Protein AF-0000000068220263 (afdb_homodimer)

Radius of gyration: 22.44 Å; Cα contacts (8 Å, |Δi|>4): 272; chains: 2; bounding box: 108×55×48 Å

Organism: Rhynchophorus ferrugineus (NCBI:txid354439)

Structure (mmCIF, N/CA/C/O backbone):
data_AF-0000000068220263-model_v1
#
loop_
_entity.id
_entity.type
_entity.pdbx_description
1 polymer 'Odorant binding protein OBP1768'
#
loop_
_atom_site.group_PDB
_atom_site.id
_atom_site.type_symbol
_atom_site.label_atom_id
_atom_site.label_alt_id
_atom_site.label_comp_id
_atom_site.label_asym_id
_atom_site.label_entity_id
_atom_site.label_seq_id
_atom_site.pdbx_PDB_ins_code
_atom_site.Cartn_x
_atom_site.Cartn_y
_atom_site.Cartn_z
_atom_site.occupancy
_atom_site.B_iso_or_equiv
_atom_site.auth_seq_id
_atom_site.auth_comp_id
_atom_site.auth_asym_id
_atom_site.auth_atom_id
_atom_site.pdbx_PDB_model_num
ATOM 1 N N . MET A 1 1 ? -57.688 9.211 -14.656 1 27.12 1 MET A N 1
ATOM 2 C CA . MET A 1 1 ? -57.062 9.414 -13.359 1 27.12 1 MET A CA 1
ATOM 3 C C . MET A 1 1 ? -56.188 8.227 -12.984 1 27.12 1 MET A C 1
ATOM 5 O O . MET A 1 1 ? -55.688 8.148 -11.859 1 27.12 1 MET A O 1
ATOM 9 N N . CYS A 1 2 ? -56.375 7.109 -13.508 1 30.88 2 CYS A N 1
ATOM 10 C CA . CYS A 1 2 ? -55.688 5.84 -13.352 1 30.88 2 CYS A CA 1
ATOM 11 C C . CYS A 1 2 ? -54.219 5.957 -13.812 1 30.88 2 CYS A C 1
ATOM 13 O O . CYS A 1 2 ? -53.531 4.949 -13.977 1 30.88 2 CYS A O 1
ATOM 15 N N . ARG A 1 3 ? -53.844 7.059 -14.508 1 28.36 3 ARG A N 1
ATOM 16 C CA . ARG A 1 3 ? -52.562 7.293 -15.172 1 28.36 3 ARG A CA 1
ATOM 17 C C . ARG A 1 3 ? -51.406 6.961 -14.242 1 28.36 3 ARG A C 1
ATOM 19 O O . ARG A 1 3 ? -50.438 6.301 -14.656 1 28.36 3 ARG A O 1
ATOM 26 N N . PHE A 1 4 ? -51 7.883 -13.336 1 32.09 4 PHE A N 1
ATOM 27 C CA . PHE A 1 4 ? -49.75 8.453 -12.891 1 32.09 4 PHE A CA 1
ATOM 28 C C . PHE A 1 4 ? -49.094 7.551 -11.852 1 32.09 4 PHE A C 1
ATOM 30 O O . PHE A 1 4 ? -48.031 7.891 -11.305 1 32.09 4 PHE A O 1
ATOM 37 N N . THR A 1 5 ? -49.844 6.688 -11.234 1 34.03 5 THR A N 1
ATOM 38 C CA . THR A 1 5 ? -49.188 6.105 -10.07 1 34.03 5 THR A CA 1
ATOM 39 C C . THR A 1 5 ? -48.062 5.168 -10.5 1 34.03 5 THR A C 1
ATOM 41 O O . THR A 1 5 ? -47.812 4.145 -9.859 1 34.03 5 THR A O 1
ATOM 44 N N . ALA A 1 6 ? -47.812 5.051 -11.766 1 33.34 6 ALA A N 1
ATOM 45 C CA . ALA A 1 6 ? -46.719 4.121 -12.094 1 33.34 6 ALA A CA 1
ATOM 46 C C . ALA A 1 6 ? -45.562 4.297 -11.141 1 33.34 6 ALA A C 1
ATOM 48 O O . ALA A 1 6 ? -45.125 5.422 -10.867 1 33.34 6 ALA A O 1
ATOM 49 N N . ILE A 1 7 ? -45.219 3.277 -10.336 1 31.08 7 ILE A N 1
ATOM 50 C CA . ILE A 1 7 ? -44.188 2.859 -9.422 1 31.08 7 ILE A CA 1
ATOM 51 C C . ILE A 1 7 ? -42.812 3.242 -10 1 31.08 7 ILE A C 1
ATOM 53 O O . ILE A 1 7 ? -42.438 2.754 -11.062 1 31.08 7 ILE A O 1
ATOM 57 N N . LEU A 1 8 ? -42.312 4.504 -9.914 1 30.7 8 LEU A N 1
ATOM 58 C CA . LEU A 1 8 ? -40.938 5 -9.805 1 30.7 8 LEU A CA 1
ATOM 59 C C . LEU A 1 8 ? -40.062 3.98 -9.109 1 30.7 8 LEU A C 1
ATOM 61 O O . LEU A 1 8 ? -40.062 3.893 -7.879 1 30.7 8 LEU A O 1
ATOM 65 N N . LEU A 1 9 ? -40.219 2.723 -9.43 1 30.8 9 LEU A N 1
ATOM 66 C CA . LEU A 1 9 ? -39.125 1.809 -9.062 1 30.8 9 LEU A CA 1
ATOM 67 C C . LEU A 1 9 ? -37.781 2.443 -9.328 1 30.8 9 LEU A C 1
ATOM 69 O O . LEU A 1 9 ? -37.312 2.467 -10.461 1 30.8 9 LEU A O 1
ATOM 73 N N . ILE A 1 10 ? -37.594 3.645 -8.945 1 31.09 10 ILE A N 1
ATOM 74 C CA . ILE A 1 10 ? -36.219 4.086 -8.758 1 31.09 10 ILE A CA 1
ATOM 75 C C . ILE A 1 10 ? -35.375 2.938 -8.211 1 31.09 10 ILE A C 1
ATOM 77 O O . ILE A 1 10 ? -35.594 2.482 -7.082 1 31.09 10 ILE A O 1
ATOM 81 N N . SER A 1 11 ? -35.188 1.847 -8.945 1 29.84 11 SER A N 1
ATOM 82 C CA . SER A 1 11 ? -33.969 1.057 -8.688 1 29.84 11 SER A CA 1
ATOM 83 C C . SER A 1 11 ? -32.875 1.908 -8.07 1 29.84 11 SER A C 1
ATOM 85 O O . SER A 1 11 ? -32.344 2.809 -8.719 1 29.84 11 SER A O 1
ATOM 87 N N . LEU A 1 12 ? -33.125 2.438 -6.926 1 30.06 12 LEU A N 1
ATOM 88 C CA . LEU A 1 12 ? -32 2.803 -6.047 1 30.06 12 LEU A CA 1
ATOM 89 C C . LEU A 1 12 ? -30.828 1.863 -6.25 1 30.06 12 LEU A C 1
ATOM 91 O O . LEU A 1 12 ? -30.875 0.708 -5.82 1 30.06 12 LEU A O 1
ATOM 95 N N . ALA A 1 13 ? -30.5 1.515 -7.465 1 30.64 13 ALA A N 1
ATOM 96 C CA . ALA A 1 13 ? -29.094 1.118 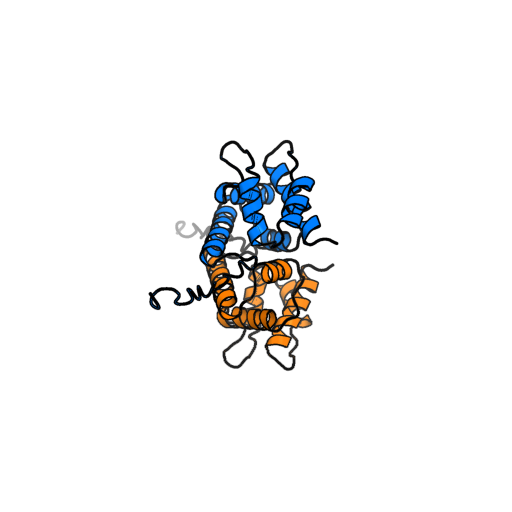-7.508 1 30.64 13 ALA A CA 1
ATOM 97 C C . ALA A 1 13 ? -28.312 1.737 -6.348 1 30.64 13 ALA A C 1
ATOM 99 O O . ALA A 1 13 ? -28.062 2.947 -6.332 1 30.64 13 ALA A O 1
ATOM 100 N N . CYS A 1 14 ? -28.844 1.576 -5.176 1 31.77 14 CYS A N 1
ATOM 101 C CA . CYS A 1 14 ? -28.047 1.719 -3.955 1 31.77 14 CYS A CA 1
ATOM 102 C C . CYS A 1 14 ? -26.562 1.615 -4.25 1 31.77 14 CYS A C 1
ATOM 104 O O . CYS A 1 14 ? -26.062 0.533 -4.559 1 31.77 14 CYS A O 1
ATOM 106 N N . GLY A 1 15 ? -26.125 2.465 -5.07 1 33.25 15 GLY A N 1
ATOM 107 C CA . GLY A 1 15 ? -24.703 2.609 -4.895 1 33.25 15 GLY A CA 1
ATOM 108 C C . GLY A 1 15 ? -24.219 2.268 -3.494 1 33.25 15 GLY A C 1
ATOM 109 O O . GLY A 1 15 ? -24.438 3.039 -2.559 1 33.25 15 GLY A O 1
ATOM 110 N N . LEU A 1 16 ? -24.75 1.218 -2.959 1 33.75 16 LEU A N 1
ATOM 111 C CA . LEU A 1 16 ? -23.969 0.83 -1.791 1 33.75 16 LEU A CA 1
ATOM 112 C C . LEU A 1 16 ? -22.625 1.56 -1.769 1 33.75 16 LEU A C 1
ATOM 114 O O . LEU A 1 16 ? -21.828 1.435 -2.701 1 33.75 16 LEU A O 1
ATOM 118 N N . ILE A 1 17 ? -22.672 2.797 -1.482 1 38.47 17 ILE A N 1
ATOM 119 C CA . ILE A 1 17 ? -21.484 3.562 -1.098 1 38.47 17 ILE A CA 1
ATOM 120 C C . ILE A 1 17 ? -20.484 2.646 -0.408 1 38.47 17 ILE A C 1
ATOM 122 O O . ILE A 1 17 ? -20.578 2.404 0.797 1 38.47 17 ILE A O 1
ATOM 126 N N . TYR A 1 18 ? -20.391 1.351 -0.637 1 44.72 18 TYR A N 1
ATOM 127 C CA . TYR A 1 18 ? -19.281 0.632 -0.042 1 44.72 18 TYR A CA 1
ATOM 128 C C . TYR A 1 18 ? -18.016 1.481 -0.063 1 44.72 18 TYR A C 1
ATOM 130 O O . TYR A 1 18 ? -17.875 2.373 -0.903 1 44.72 18 TYR A O 1
ATOM 138 N N . GLY A 1 19 ? -17.344 1.935 1.206 1 55.88 19 GLY A N 1
ATOM 139 C CA . GLY A 1 19 ? -15.992 2.393 1.501 1 55.88 19 GLY A CA 1
ATOM 140 C C . GLY A 1 19 ? -14.961 1.888 0.511 1 55.88 19 GLY A C 1
ATOM 141 O O . GLY A 1 19 ? -15.023 0.737 0.072 1 55.88 19 GLY A O 1
ATOM 142 N N . GLY A 1 20 ? -14.68 2.691 -0.485 1 75.12 20 GLY A N 1
ATOM 143 C CA . GLY A 1 20 ? -13.586 2.445 -1.412 1 75.12 20 GLY A CA 1
ATOM 144 C C . GLY A 1 20 ? -13.383 3.566 -2.414 1 75.12 20 GLY A C 1
ATOM 145 O O . GLY A 1 20 ? -14.312 4.328 -2.691 1 75.12 20 GLY A O 1
ATOM 146 N N . MET A 1 21 ? -12.273 3.701 -2.807 1 85.19 21 MET A N 1
ATOM 147 C CA . MET A 1 21 ? -11.898 4.695 -3.811 1 85.19 21 MET A CA 1
ATOM 148 C C . MET A 1 21 ? -12.367 4.266 -5.195 1 85.19 21 MET A C 1
ATOM 150 O O . MET A 1 21 ? -12.32 3.082 -5.535 1 85.19 21 MET A O 1
ATOM 154 N N . THR A 1 22 ? -13.07 5.285 -5.906 1 88.94 22 THR A N 1
ATOM 155 C CA . THR A 1 22 ? -13.297 5.02 -7.32 1 88.94 22 THR A CA 1
ATOM 156 C C . THR A 1 22 ? -11.969 4.824 -8.047 1 88.94 22 THR A C 1
ATOM 158 O O . THR A 1 22 ? -10.906 5.168 -7.52 1 88.94 22 THR A O 1
ATOM 161 N N . PRO A 1 23 ? -12.078 4.238 -9.281 1 90.44 23 PRO A N 1
ATOM 162 C CA . PRO A 1 23 ? -10.844 4.121 -10.062 1 90.44 23 PRO A CA 1
ATOM 163 C C . PRO A 1 23 ? -10.141 5.461 -10.258 1 90.44 23 PRO A C 1
ATOM 165 O O . PRO A 1 23 ? -8.906 5.531 -10.203 1 90.44 23 PRO A O 1
ATOM 168 N N . GLU A 1 24 ? -10.945 6.508 -10.516 1 90.44 24 GLU A N 1
ATOM 169 C CA . GLU A 1 24 ? -10.375 7.836 -10.703 1 90.44 24 GLU A CA 1
ATOM 170 C C . GLU A 1 24 ? -9.719 8.336 -9.414 1 90.44 24 GLU A C 1
ATOM 172 O O . GLU A 1 24 ? -8.641 8.93 -9.461 1 90.44 24 GLU A O 1
ATOM 177 N N . GLN A 1 25 ? -10.359 8.156 -8.312 1 90.44 25 GLN A N 1
ATOM 178 C CA . GLN A 1 25 ? -9.812 8.562 -7.027 1 90.44 25 GLN A CA 1
ATOM 179 C C . GLN A 1 25 ? -8.516 7.812 -6.719 1 90.44 25 GLN A C 1
ATOM 181 O O . GLN A 1 25 ? -7.547 8.406 -6.238 1 90.44 25 GLN A O 1
ATOM 186 N N . ARG A 1 26 ? -8.406 6.562 -7.027 1 91.81 26 ARG A N 1
ATOM 187 C CA . ARG A 1 26 ? -7.207 5.762 -6.824 1 91.81 26 ARG A CA 1
ATOM 188 C C . ARG A 1 26 ? -6.055 6.273 -7.68 1 91.81 26 ARG A C 1
ATOM 190 O O . ARG A 1 26 ? -4.918 6.363 -7.215 1 91.81 26 ARG A O 1
ATOM 197 N N . THR A 1 27 ? -6.445 6.602 -8.875 1 91.94 27 THR A N 1
ATOM 198 C CA . THR A 1 27 ? -5.438 7.105 -9.805 1 91.94 27 THR A CA 1
ATOM 199 C C . THR A 1 27 ? -4.863 8.43 -9.305 1 91.94 27 THR A C 1
ATOM 201 O O . THR A 1 27 ? -3.65 8.648 -9.359 1 91.94 27 THR A O 1
ATOM 204 N N . ARG A 1 28 ? -5.676 9.227 -8.797 1 91.38 28 ARG A N 1
ATOM 205 C CA . ARG A 1 28 ? -5.219 10.516 -8.281 1 91.38 28 ARG A CA 1
ATOM 206 C C . ARG A 1 28 ? -4.312 10.32 -7.066 1 91.38 28 ARG A C 1
ATOM 208 O O . ARG A 1 28 ? -3.26 10.953 -6.969 1 91.38 28 ARG A O 1
ATOM 215 N N . PHE A 1 29 ? -4.719 9.461 -6.152 1 91.5 29 PHE A N 1
ATOM 216 C CA . PHE A 1 29 ? -3.918 9.195 -4.961 1 91.5 29 PHE A CA 1
ATOM 217 C C . PHE A 1 29 ? -2.545 8.656 -5.34 1 91.5 29 PHE A C 1
ATOM 219 O O . PHE A 1 29 ? -1.53 9.078 -4.785 1 91.5 29 PHE A O 1
ATOM 226 N N . PHE A 1 30 ? -2.576 7.82 -6.309 1 91.5 30 PHE A N 1
ATOM 227 C 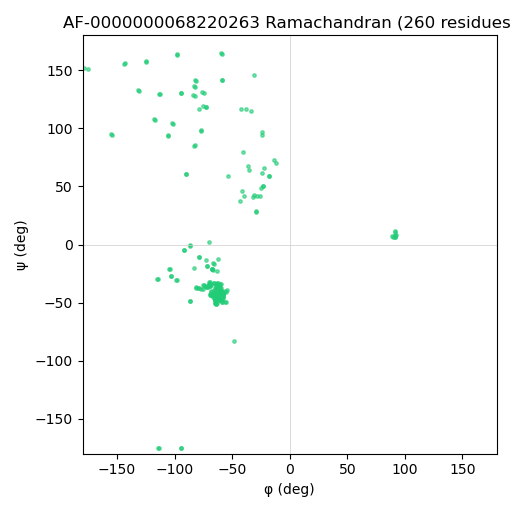CA . PHE A 1 30 ? -1.307 7.25 -6.746 1 91.5 30 PHE A CA 1
ATOM 228 C C . PHE A 1 30 ? -0.433 8.312 -7.402 1 91.5 30 PHE A C 1
ATOM 230 O O . PHE A 1 30 ? 0.788 8.305 -7.234 1 91.5 30 PHE A O 1
ATOM 237 N N . ASN A 1 31 ? -1.05 9.133 -8.172 1 93.38 31 ASN A N 1
ATOM 238 C CA . ASN A 1 31 ? -0.274 10.195 -8.812 1 93.38 31 ASN A CA 1
ATOM 239 C C . ASN A 1 31 ? 0.371 11.109 -7.777 1 93.38 31 ASN A C 1
ATOM 241 O O . ASN A 1 31 ? 1.526 11.508 -7.93 1 93.38 31 ASN A O 1
ATOM 245 N N . PHE A 1 32 ? -0.392 11.398 -6.715 1 94.88 32 PHE A N 1
ATOM 246 C CA . PHE A 1 32 ? 0.196 12.172 -5.629 1 94.88 32 PHE A CA 1
ATOM 247 C C . PHE A 1 32 ? 1.399 11.445 -5.035 1 94.88 32 PHE A C 1
ATOM 249 O O . PHE A 1 32 ? 2.461 12.039 -4.848 1 94.88 32 PHE A O 1
ATOM 256 N N . GLN A 1 33 ? 1.217 10.211 -4.793 1 93.88 33 GLN A N 1
ATOM 257 C CA . GLN A 1 33 ? 2.268 9.398 -4.195 1 93.88 33 GLN A CA 1
ATOM 258 C C . GLN A 1 33 ? 3.523 9.391 -5.066 1 93.88 33 GLN A C 1
ATOM 260 O O . GLN A 1 33 ? 4.621 9.664 -4.578 1 93.88 33 GLN A O 1
ATOM 265 N N . ASN A 1 34 ? 3.312 9.141 -6.289 1 94.81 34 ASN A N 1
ATOM 266 C CA . ASN A 1 34 ? 4.43 9.039 -7.223 1 94.81 34 ASN A CA 1
ATOM 267 C C . ASN A 1 34 ? 5.156 10.375 -7.375 1 94.81 34 ASN A C 1
ATOM 269 O O . ASN A 1 34 ? 6.387 10.422 -7.344 1 94.81 34 ASN A O 1
ATOM 273 N N . GLU A 1 35 ? 4.422 11.414 -7.582 1 96.56 35 GLU A N 1
ATOM 274 C CA . GLU A 1 35 ? 5.02 12.742 -7.699 1 96.56 35 GLU A CA 1
ATOM 275 C C . GLU A 1 35 ? 5.812 13.102 -6.445 1 96.56 35 GLU A C 1
ATOM 277 O O . GLU A 1 35 ? 6.93 13.617 -6.535 1 96.56 35 GLU A O 1
ATOM 282 N N . CYS A 1 36 ? 5.277 12.805 -5.293 1 98.12 36 CYS A N 1
ATOM 283 C CA . CYS A 1 36 ? 5.934 13.164 -4.039 1 98.12 36 CYS A CA 1
ATOM 284 C C . CYS A 1 36 ? 7.18 12.32 -3.814 1 98.12 36 CYS A C 1
ATOM 286 O O . CYS A 1 36 ? 8.172 12.805 -3.266 1 98.12 36 CYS A O 1
ATOM 288 N N . MET A 1 37 ? 7.117 11.086 -4.199 1 95.94 37 MET A N 1
ATOM 289 C CA . MET A 1 37 ? 8.312 10.258 -4.082 1 95.94 37 MET A CA 1
ATOM 290 C C . MET A 1 37 ? 9.445 10.812 -4.934 1 95.94 37 MET A C 1
ATOM 292 O O . MET A 1 37 ? 10.609 10.781 -4.527 1 95.94 37 MET A O 1
ATOM 296 N N . GLN A 1 38 ? 9.125 11.367 -6.086 1 95.38 38 GLN A N 1
ATOM 297 C CA . GLN A 1 38 ? 10.133 11.992 -6.938 1 95.38 38 GLN A CA 1
ATOM 298 C C . GLN A 1 38 ? 10.672 13.266 -6.305 1 95.38 38 GLN A C 1
ATOM 300 O O . GLN A 1 38 ? 11.875 13.555 -6.398 1 95.38 38 GLN A O 1
ATOM 305 N N . GLU A 1 39 ? 9.875 13.953 -5.656 1 97.19 39 GLU A N 1
ATOM 306 C CA . GLU A 1 39 ? 10.25 15.25 -5.094 1 97.19 39 GLU A CA 1
ATOM 307 C C . GLU A 1 39 ? 11.047 15.086 -3.807 1 97.19 39 GLU A C 1
ATOM 309 O O . GLU A 1 39 ? 11.969 15.859 -3.539 1 97.19 39 GLU A O 1
ATOM 314 N N . THR A 1 40 ? 10.719 14.117 -2.992 1 97.31 40 THR A N 1
ATOM 315 C CA . THR A 1 40 ? 11.258 14.047 -1.639 1 97.31 40 THR A CA 1
ATOM 316 C C . THR A 1 40 ? 12.367 13 -1.551 1 97.31 40 THR A C 1
ATOM 318 O O . THR A 1 40 ? 13.164 13.008 -0.61 1 97.31 40 THR A O 1
ATOM 321 N N . GLY A 1 41 ? 12.32 11.992 -2.418 1 94.5 41 GLY A N 1
ATOM 322 C CA . GLY A 1 41 ? 13.281 10.898 -2.363 1 94.5 41 GLY A CA 1
ATOM 323 C C . GLY A 1 41 ? 12.812 9.734 -1.512 1 94.5 41 GLY A C 1
ATOM 324 O O . GLY A 1 41 ? 13.578 8.812 -1.225 1 94.5 41 GLY A O 1
ATOM 325 N N . ALA A 1 42 ? 11.5 9.789 -1.073 1 94.69 42 ALA A N 1
ATOM 326 C CA . ALA A 1 42 ? 10.969 8.633 -0.363 1 94.69 42 ALA A CA 1
ATOM 327 C C . ALA A 1 42 ? 11.039 7.375 -1.229 1 94.69 42 ALA A C 1
ATOM 329 O O . ALA A 1 42 ? 10.789 7.43 -2.436 1 94.69 42 ALA A O 1
ATOM 330 N N . THR A 1 43 ? 11.359 6.25 -0.591 1 90.25 43 THR A N 1
ATOM 331 C CA . THR A 1 43 ? 11.555 5.012 -1.337 1 90.25 43 THR A CA 1
ATOM 332 C C . THR A 1 43 ? 10.289 4.152 -1.292 1 90.25 43 THR A C 1
ATOM 334 O O . THR A 1 43 ? 9.438 4.336 -0.417 1 90.25 43 THR A O 1
ATOM 337 N N . ASP A 1 44 ? 10.242 3.191 -2.207 1 88.69 44 ASP A N 1
ATOM 338 C CA . ASP A 1 44 ? 9.148 2.229 -2.211 1 88.69 44 ASP A CA 1
ATOM 339 C C . ASP A 1 44 ? 9.086 1.463 -0.892 1 88.69 44 ASP A C 1
ATOM 341 O O . ASP A 1 44 ? 7.996 1.185 -0.383 1 88.69 44 ASP A O 1
ATOM 345 N N . GLU A 1 45 ? 10.211 1.104 -0.421 1 85.38 45 GLU A N 1
ATOM 346 C CA . GLU A 1 45 ? 10.258 0.381 0.846 1 85.38 45 GLU A CA 1
ATOM 347 C C . GLU A 1 45 ? 9.664 1.215 1.978 1 85.38 45 GLU A C 1
ATOM 349 O O . GLU A 1 45 ? 8.93 0.694 2.82 1 85.38 45 GLU A O 1
ATOM 354 N N . MET A 1 46 ? 9.961 2.506 2.02 1 89.69 46 MET A N 1
ATOM 355 C CA . MET A 1 46 ? 9.406 3.379 3.049 1 89.69 46 MET A CA 1
ATOM 356 C C . MET A 1 46 ? 7.887 3.439 2.949 1 89.69 46 MET A C 1
ATOM 358 O O . MET A 1 46 ? 7.191 3.385 3.965 1 89.69 46 MET A O 1
ATOM 362 N N . VAL A 1 47 ? 7.41 3.533 1.705 1 90.88 47 VAL A N 1
ATOM 363 C CA . VAL A 1 47 ? 5.973 3.631 1.474 1 90.88 47 VAL A CA 1
ATOM 364 C C . VAL A 1 47 ? 5.301 2.311 1.843 1 90.88 47 VAL A C 1
ATOM 366 O O . VAL A 1 47 ? 4.273 2.301 2.523 1 90.88 47 VAL A O 1
ATOM 369 N N . LEU A 1 48 ? 5.898 1.226 1.443 1 85.31 48 LEU A N 1
ATOM 370 C CA . LEU A 1 48 ? 5.344 -0.082 1.771 1 85.31 48 LEU A CA 1
ATOM 371 C C . LEU A 1 48 ? 5.324 -0.302 3.279 1 85.31 48 LEU A C 1
ATOM 373 O O . LEU A 1 48 ? 4.344 -0.812 3.826 1 85.31 48 LEU A O 1
ATOM 377 N N . LYS A 1 49 ? 6.379 0.022 3.971 1 85.62 49 LYS A N 1
ATOM 378 C CA . LYS A 1 49 ? 6.438 -0.099 5.426 1 85.62 49 LYS A CA 1
ATOM 379 C C . LYS A 1 49 ? 5.355 0.744 6.09 1 85.62 49 LYS A C 1
ATOM 381 O O . LYS A 1 49 ? 4.766 0.329 7.09 1 85.62 49 LYS A O 1
ATOM 386 N N . ALA A 1 50 ? 5.16 1.926 5.531 1 88.94 50 ALA A N 1
ATOM 387 C CA . ALA A 1 50 ? 4.121 2.793 6.086 1 88.94 50 ALA A CA 1
ATOM 388 C C . ALA A 1 50 ? 2.754 2.121 6.023 1 88.94 50 ALA A C 1
ATOM 390 O O . ALA A 1 50 ? 1.984 2.17 6.984 1 88.94 50 ALA A O 1
ATOM 391 N N . PHE A 1 51 ? 2.488 1.5 4.898 1 81.94 51 PHE A N 1
ATOM 392 C CA . PHE A 1 51 ? 1.201 0.831 4.746 1 81.94 51 PHE A CA 1
ATOM 393 C C . PHE A 1 51 ? 1.097 -0.361 5.691 1 81.94 51 PHE A C 1
ATOM 395 O O . PHE A 1 51 ? -0.005 -0.779 6.051 1 81.94 51 PHE A O 1
ATOM 402 N N . ALA A 1 52 ? 2.26 -0.9 6.152 1 77.5 52 ALA A N 1
ATOM 403 C CA . ALA A 1 52 ? 2.273 -1.99 7.125 1 77.5 52 ALA A CA 1
ATOM 404 C C . ALA A 1 52 ? 2.205 -1.454 8.555 1 77.5 52 ALA A C 1
ATOM 406 O O . ALA A 1 52 ? 2.232 -2.225 9.516 1 77.5 52 ALA A O 1
ATOM 407 N N . GLY A 1 53 ? 2.16 -0.134 8.68 1 78.94 53 GLY A N 1
ATOM 408 C CA . GLY A 1 53 ? 2.051 0.491 9.992 1 78.94 53 GLY A CA 1
ATOM 409 C C . GLY A 1 53 ? 3.396 0.826 10.609 1 78.94 53 GLY A C 1
ATOM 410 O O . GLY A 1 53 ? 3.477 1.183 11.781 1 78.94 53 GLY A O 1
ATOM 411 N N . GLU A 1 54 ? 4.383 0.645 9.883 1 86.44 54 GLU A N 1
ATOM 412 C CA . GLU A 1 54 ? 5.73 0.98 10.328 1 86.44 54 GLU A CA 1
ATOM 413 C C . GLU A 1 54 ? 6.238 2.244 9.641 1 86.44 54 GLU A C 1
ATOM 415 O O . GLU A 1 54 ? 6.977 2.168 8.656 1 86.44 54 GLU A O 1
ATOM 420 N N . LEU A 1 55 ? 6.07 3.348 10.211 1 92.5 55 LEU A N 1
ATOM 421 C CA . LEU A 1 55 ? 6.492 4.609 9.617 1 92.5 55 LEU A CA 1
ATOM 422 C C . LEU A 1 55 ? 7.977 4.863 9.859 1 92.5 55 LEU A C 1
ATOM 424 O O . LEU A 1 55 ? 8.438 4.793 11 1 92.5 55 LEU A O 1
ATOM 428 N N . THR A 1 56 ? 8.672 5.125 8.906 1 93.44 56 THR A N 1
ATOM 429 C CA . THR A 1 56 ? 10.078 5.484 9.016 1 93.44 56 THR A CA 1
ATOM 430 C C . THR A 1 56 ? 10.234 6.895 9.586 1 93.44 56 THR A C 1
ATOM 432 O O . THR A 1 56 ? 9.766 7.863 8.992 1 93.44 56 THR A O 1
ATOM 435 N N . ASP A 1 57 ? 10.906 6.914 10.766 1 96.25 57 ASP A N 1
ATOM 436 C CA . ASP A 1 57 ? 11.141 8.219 11.383 1 96.25 57 ASP A CA 1
ATOM 437 C C . ASP A 1 57 ? 12.359 8.898 10.773 1 96.25 57 ASP A C 1
ATOM 439 O O . ASP A 1 57 ? 13.461 8.828 11.32 1 96.25 57 ASP A O 1
ATOM 443 N N . SER A 1 58 ? 12.188 9.602 9.672 1 97.12 58 SER A N 1
ATOM 444 C CA . SER A 1 58 ? 13.234 10.32 8.945 1 97.12 58 SER A CA 1
ATOM 445 C C . SER A 1 58 ? 12.703 11.625 8.367 1 97.12 58 SER A C 1
ATOM 447 O O . SER A 1 58 ? 11.516 11.734 8.039 1 97.12 58 SER A O 1
ATOM 449 N N . PRO A 1 59 ? 13.617 12.594 8.133 1 98 59 PRO A N 1
ATOM 450 C CA . PRO A 1 59 ? 13.172 13.836 7.496 1 98 59 PRO A CA 1
ATOM 451 C C . PRO A 1 59 ? 12.57 13.602 6.109 1 98 59 PRO A C 1
ATOM 453 O O . PRO A 1 59 ? 11.594 14.25 5.738 1 98 59 PRO A O 1
ATOM 456 N N . VAL A 1 60 ? 13.062 12.656 5.371 1 97.88 60 VAL A N 1
ATOM 457 C CA . VAL A 1 60 ? 12.617 12.367 4.012 1 97.88 60 VAL A CA 1
ATOM 458 C C . VAL A 1 60 ? 11.164 11.898 4.035 1 97.88 60 VAL A C 1
ATOM 460 O O . VAL A 1 60 ? 10.328 12.414 3.285 1 97.88 60 VAL A O 1
ATOM 463 N N . PHE A 1 61 ? 10.922 10.992 4.91 1 97.75 61 PHE A N 1
ATOM 464 C CA . PHE A 1 61 ? 9.578 10.438 4.906 1 97.75 61 PHE A CA 1
ATOM 465 C C . PHE A 1 61 ? 8.578 11.438 5.473 1 97.75 61 PHE A C 1
ATOM 467 O O . PHE A 1 61 ? 7.434 11.516 5.016 1 97.75 61 PHE A O 1
ATOM 474 N N . LYS A 1 62 ? 8.977 12.211 6.48 1 98.25 62 LYS A N 1
ATOM 475 C CA . LYS A 1 62 ? 8.102 13.258 7.004 1 98.25 62 LYS A CA 1
ATOM 476 C C . LYS A 1 62 ? 7.766 14.281 5.926 1 98.25 62 LYS A C 1
ATOM 478 O O . LYS A 1 62 ? 6.613 14.711 5.805 1 98.25 62 LYS A O 1
ATOM 483 N N . ASP A 1 63 ? 8.766 14.648 5.117 1 98.31 63 ASP A N 1
ATOM 484 C CA . ASP A 1 63 ? 8.523 15.555 3.998 1 98.31 63 ASP A CA 1
ATOM 485 C C . ASP A 1 63 ? 7.574 14.93 2.98 1 98.31 63 ASP A C 1
ATOM 487 O O . ASP A 1 63 ? 6.746 15.617 2.385 1 98.31 63 ASP A O 1
ATOM 491 N N . HIS A 1 64 ? 7.723 13.664 2.797 1 98 64 HIS A N 1
ATOM 492 C CA . HIS A 1 64 ? 6.844 12.938 1.884 1 98 64 HIS A CA 1
ATOM 493 C C . HIS A 1 64 ? 5.391 13.008 2.346 1 98 64 HIS A C 1
ATOM 495 O O . HIS A 1 64 ? 4.488 13.25 1.539 1 98 64 HIS A O 1
ATOM 501 N N . LEU A 1 65 ? 5.141 12.789 3.602 1 97.5 65 LEU A N 1
ATOM 502 C CA . LEU A 1 65 ? 3.789 12.852 4.141 1 97.5 65 LEU A CA 1
ATOM 503 C C . LEU A 1 65 ? 3.186 14.234 3.939 1 97.5 65 LEU A C 1
ATOM 505 O O . LEU A 1 65 ? 2.014 14.359 3.574 1 97.5 65 LEU A O 1
ATOM 509 N N . VAL A 1 66 ? 3.986 15.273 4.203 1 98.19 66 VAL A N 1
ATOM 510 C CA . VAL A 1 66 ? 3.51 16.641 4.008 1 98.19 66 VAL A CA 1
ATOM 511 C C . VAL A 1 66 ? 3.205 16.875 2.529 1 98.19 66 VAL A C 1
ATOM 513 O O . VAL A 1 66 ? 2.174 17.453 2.188 1 98.19 66 VAL A O 1
ATOM 516 N N . CYS A 1 67 ? 4.078 16.453 1.606 1 98.62 67 CYS A N 1
ATOM 517 C CA . CYS A 1 67 ? 3.895 16.578 0.166 1 98.62 67 CYS A CA 1
ATOM 518 C C . CYS A 1 67 ? 2.584 15.945 -0.28 1 98.62 67 CYS A C 1
ATOM 520 O O . CYS A 1 67 ? 1.8 16.562 -0.998 1 98.62 67 CYS A O 1
ATOM 522 N N . VAL A 1 68 ? 2.305 14.695 0.14 1 97.19 68 VAL A N 1
ATOM 523 C CA . VAL A 1 68 ? 1.072 14 -0.211 1 97.19 68 VAL A CA 1
ATOM 524 C C . VAL A 1 68 ? -0.128 14.75 0.365 1 97.19 68 VAL A C 1
ATOM 526 O O . VAL A 1 68 ? -1.153 14.898 -0.303 1 97.19 68 VAL A O 1
ATOM 529 N N . GLY A 1 69 ? 0.005 15.203 1.617 1 97.19 69 GLY A N 1
ATOM 530 C CA . GLY A 1 69 ? -1.066 15.961 2.242 1 97.19 69 GLY A CA 1
ATOM 531 C C . GLY A 1 69 ? -1.393 17.25 1.511 1 97.19 69 GLY A C 1
ATOM 532 O O . GLY A 1 69 ? -2.559 17.641 1.413 1 97.19 69 GLY A O 1
ATOM 533 N N . MET A 1 70 ? -0.366 17.922 1.029 1 98 70 MET A N 1
ATOM 534 C CA . MET A 1 70 ? -0.577 19.172 0.304 1 98 70 MET A CA 1
ATOM 535 C C . MET A 1 70 ? -1.237 18.906 -1.046 1 98 70 MET A C 1
ATOM 537 O O . MET A 1 70 ? -2.201 19.578 -1.41 1 98 70 MET A O 1
ATOM 541 N N . LYS A 1 71 ? -0.836 17.953 -1.736 1 97.38 71 LYS A N 1
ATOM 542 C CA . LYS A 1 71 ? -1.408 17.641 -3.045 1 97.38 71 LYS A CA 1
ATOM 543 C C . LYS A 1 71 ? -2.836 17.109 -2.91 1 97.38 71 LYS A C 1
ATOM 545 O O . LYS A 1 71 ? -3.664 17.328 -3.799 1 97.38 71 LYS A O 1
ATOM 550 N N . GLY A 1 72 ? -3.031 16.422 -1.82 1 95.44 72 GLY A N 1
ATOM 551 C CA . GLY A 1 72 ? -4.371 15.93 -1.549 1 95.44 72 GLY A CA 1
ATOM 552 C C . GLY A 1 72 ? -5.301 17 -0.993 1 95.44 72 GLY A C 1
ATOM 553 O O . GLY A 1 72 ? -6.496 16.75 -0.824 1 95.44 72 GLY A O 1
ATOM 554 N N . GLY A 1 73 ? -4.797 18.109 -0.621 1 96.44 73 GLY A N 1
ATOM 555 C CA . GLY A 1 73 ? -5.602 19.219 -0.127 1 96.44 73 GLY A CA 1
ATOM 556 C C . GLY A 1 73 ? -5.816 19.172 1.374 1 96.44 73 GLY A C 1
ATOM 557 O O . GLY A 1 73 ? -6.551 20 1.925 1 96.44 73 GLY A O 1
ATOM 558 N N . VAL A 1 74 ? -5.207 18.297 2.062 1 96.81 74 VAL A N 1
ATOM 559 C CA . VAL A 1 74 ? -5.344 18.172 3.51 1 96.81 74 VAL A CA 1
ATOM 560 C C . VAL A 1 74 ? -4.555 19.281 4.207 1 96.81 74 VAL A C 1
ATOM 562 O O . VAL A 1 74 ? -4.992 19.812 5.227 1 96.81 74 VAL A O 1
ATOM 565 N N . ILE A 1 75 ? -3.408 19.625 3.701 1 97.62 75 ILE A N 1
ATOM 566 C CA . ILE A 1 75 ? -2.535 20.688 4.195 1 97.62 75 ILE A CA 1
ATOM 567 C C . ILE A 1 75 ? -2.463 21.812 3.168 1 97.62 75 ILE A C 1
ATOM 569 O O . ILE A 1 75 ? -2.236 21.562 1.981 1 97.62 75 ILE A O 1
ATOM 573 N N . ASP A 1 76 ? -2.664 22.953 3.551 1 96.94 76 ASP A N 1
ATOM 574 C CA . ASP A 1 76 ? -2.609 24.031 2.574 1 96.94 76 ASP A CA 1
ATOM 575 C C . ASP A 1 76 ? -1.219 24.672 2.529 1 96.94 76 ASP A C 1
ATOM 577 O O . ASP A 1 76 ? -0.305 24.219 3.223 1 96.94 76 ASP A O 1
ATOM 581 N N . GLU A 1 77 ? -1.071 25.719 1.756 1 95.12 77 GLU A N 1
ATOM 582 C CA . GLU A 1 77 ? 0.226 26.344 1.512 1 95.12 77 GLU A CA 1
ATOM 583 C C . GLU A 1 77 ? 0.775 27 2.779 1 95.12 77 GLU A C 1
ATOM 585 O O . GLU A 1 77 ? 1.98 27.219 2.895 1 95.12 77 GLU A O 1
ATOM 590 N N . GLN A 1 78 ? -0.103 27.297 3.721 1 94.31 78 GLN A N 1
ATOM 591 C CA . GLN A 1 78 ? 0.316 27.938 4.961 1 94.31 78 GLN A CA 1
ATOM 592 C C . GLN A 1 78 ? 0.635 26.906 6.035 1 94.31 78 GLN A C 1
ATOM 594 O O . GLN A 1 78 ? 1.083 27.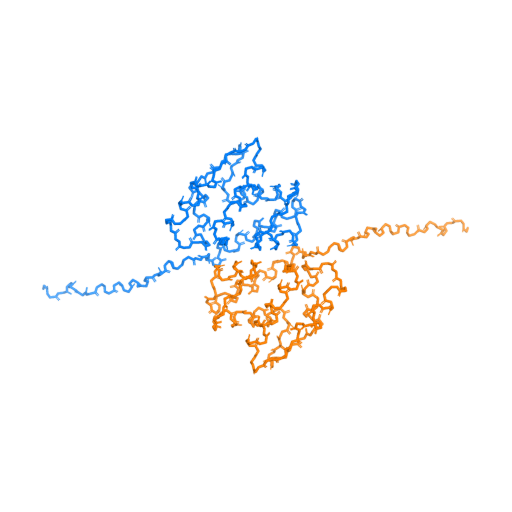25 7.129 1 94.31 78 GLN A O 1
ATOM 599 N N . GLY A 1 79 ? 0.414 25.688 5.734 1 92.75 79 GLY A N 1
ATOM 600 C CA . GLY A 1 79 ? 0.708 24.625 6.688 1 92.75 79 GLY A CA 1
ATOM 601 C C . GLY A 1 79 ? -0.471 24.281 7.578 1 92.75 79 GLY A C 1
ATOM 602 O O . GLY A 1 79 ? -0.318 23.562 8.57 1 92.75 79 GLY A O 1
ATOM 603 N N . ASN A 1 80 ? -1.649 24.828 7.195 1 95.38 80 ASN A N 1
ATOM 604 C CA . ASN A 1 80 ? -2.848 24.5 7.961 1 95.38 80 ASN A CA 1
ATOM 605 C C . ASN A 1 80 ? -3.436 23.156 7.535 1 95.38 80 ASN A C 1
ATOM 607 O O . ASN A 1 80 ? -3.479 22.844 6.344 1 95.38 80 ASN A O 1
ATOM 611 N N . PHE A 1 81 ? -3.9 22.438 8.547 1 96.19 81 PHE A N 1
ATOM 612 C CA . PHE A 1 81 ? -4.566 21.156 8.297 1 96.19 81 PHE A CA 1
ATOM 613 C C . PHE A 1 81 ? -6.074 21.344 8.211 1 96.19 81 PHE A C 1
ATOM 615 O O . PHE A 1 81 ? -6.68 21.984 9.078 1 96.19 81 PHE A O 1
ATOM 622 N N . HIS A 1 82 ? -6.613 20.812 7.191 1 96.94 82 HIS A N 1
ATOM 623 C CA . HIS A 1 82 ? -8.055 20.875 6.984 1 96.94 82 HIS A CA 1
ATOM 624 C C . HIS A 1 82 ? -8.727 19.547 7.367 1 96.94 82 HIS A C 1
ATOM 626 O O . HIS A 1 82 ? -8.781 18.625 6.562 1 96.94 82 HIS A O 1
ATOM 632 N N . LYS A 1 83 ? -9.352 19.578 8.5 1 94.06 83 LYS A N 1
ATOM 633 C CA . LYS A 1 83 ? -9.898 18.375 9.125 1 94.06 83 LYS A CA 1
ATOM 634 C C . LYS A 1 83 ? -10.992 17.766 8.266 1 94.06 83 LYS A C 1
ATOM 636 O O . LYS A 1 83 ? -11.117 16.531 8.195 1 94.06 83 LYS A O 1
ATOM 641 N N . ASP A 1 84 ? -11.773 18.594 7.652 1 94.62 84 ASP A N 1
ATOM 642 C CA . ASP A 1 84 ? -12.867 18.078 6.84 1 94.62 84 ASP A CA 1
ATOM 643 C C . ASP A 1 84 ? -12.344 17.312 5.629 1 94.62 84 ASP A C 1
ATOM 645 O O . ASP A 1 84 ? -12.891 16.266 5.258 1 94.62 84 ASP A O 1
ATOM 649 N N . VAL A 1 85 ? -11.328 17.859 4.988 1 95.19 85 VAL A N 1
ATOM 650 C CA . VAL A 1 85 ? -10.719 17.188 3.85 1 95.19 85 VAL A CA 1
ATOM 651 C C . VAL A 1 85 ? -10.039 15.898 4.316 1 95.19 85 VAL A C 1
ATOM 653 O O . VAL A 1 85 ? -10.125 14.867 3.648 1 95.19 85 VAL A O 1
ATOM 656 N N . MET A 1 86 ? -9.43 15.977 5.441 1 95.38 86 MET A N 1
ATOM 657 C CA . MET A 1 86 ? -8.789 14.805 6.031 1 95.38 86 MET A CA 1
ATOM 658 C C . MET A 1 86 ? -9.805 13.703 6.293 1 95.38 86 MET A C 1
ATOM 660 O O . MET A 1 86 ? -9.57 12.539 5.957 1 95.38 86 MET A O 1
ATOM 664 N N . LYS A 1 87 ? -10.906 14.039 6.883 1 94.44 87 LYS A N 1
ATOM 665 C CA . LYS A 1 87 ? -11.961 13.078 7.172 1 94.44 87 LYS A CA 1
ATOM 666 C C . LYS A 1 87 ? -12.445 12.391 5.902 1 94.44 87 LYS A C 1
ATOM 668 O O . LYS A 1 87 ? -12.594 11.164 5.871 1 94.44 87 LYS A O 1
ATOM 673 N N . LYS A 1 88 ? -12.648 13.203 4.891 1 92.5 88 LYS A N 1
ATOM 674 C CA . LYS A 1 88 ? -13.102 12.648 3.615 1 92.5 88 LYS A CA 1
ATOM 675 C C . LYS A 1 88 ? -12.07 11.664 3.055 1 92.5 88 LYS A C 1
ATOM 677 O O . LYS A 1 88 ? -12.438 10.625 2.502 1 92.5 88 LYS A O 1
ATOM 682 N N . GLY A 1 89 ? -10.789 12 3.178 1 88.94 89 GLY A N 1
ATOM 683 C CA . GLY A 1 89 ? -9.727 11.117 2.711 1 88.94 89 GLY A CA 1
ATOM 684 C C . GLY A 1 89 ? -9.68 9.805 3.465 1 88.94 89 GLY A C 1
ATOM 685 O O . GLY A 1 89 ? -9.562 8.734 2.855 1 88.94 89 GLY A O 1
ATOM 686 N N . ILE A 1 90 ? -9.742 9.836 4.746 1 89.56 90 ILE A N 1
ATOM 687 C CA . ILE A 1 90 ? -9.68 8.641 5.578 1 89.56 90 ILE A CA 1
ATOM 688 C C . ILE A 1 90 ? -10.891 7.75 5.289 1 89.56 90 ILE A C 1
ATOM 690 O O . ILE A 1 90 ? -10.766 6.523 5.266 1 89.56 90 ILE A O 1
ATOM 694 N N . MET A 1 91 ? -12.031 8.391 4.996 1 89.94 91 MET A N 1
ATOM 695 C CA . MET A 1 91 ? -13.273 7.668 4.738 1 89.94 91 MET A CA 1
ATOM 696 C C . MET A 1 91 ? -13.164 6.852 3.457 1 89.94 91 MET A C 1
ATOM 698 O O . MET A 1 91 ? -13.984 5.961 3.215 1 89.94 91 MET A O 1
ATOM 702 N N . LEU A 1 92 ? -12.164 7.168 2.656 1 83.62 92 LEU A N 1
ATOM 703 C CA . LEU A 1 92 ? -11.945 6.375 1.45 1 83.62 92 LEU A CA 1
ATOM 704 C C . LEU A 1 92 ? -11.391 4.996 1.799 1 83.62 92 LEU A C 1
ATOM 706 O O . LEU A 1 92 ? -11.516 4.059 1.008 1 83.62 92 LEU A O 1
ATOM 710 N N . PHE A 1 93 ? -10.875 4.855 2.941 1 80.12 93 PHE A N 1
ATOM 711 C CA . PHE A 1 93 ? -10.25 3.6 3.338 1 80.12 93 PHE A CA 1
ATOM 712 C C . PHE A 1 93 ? -11.023 2.951 4.48 1 80.12 93 PHE A C 1
ATOM 714 O O . PHE A 1 93 ? -10.961 1.733 4.664 1 80.12 93 PHE A O 1
ATOM 721 N N . VAL A 1 94 ? -11.633 3.775 5.27 1 83.69 94 VAL A N 1
ATOM 722 C CA . VAL A 1 94 ? -12.359 3.322 6.449 1 83.69 94 VAL A CA 1
ATOM 723 C C . VAL A 1 94 ? -13.836 3.682 6.312 1 83.69 94 VAL A C 1
ATOM 725 O O . VAL A 1 94 ? -14.219 4.844 6.465 1 83.69 94 VAL A O 1
ATOM 728 N N . ASP A 1 95 ? -14.594 2.656 6.086 1 83.31 95 ASP A N 1
ATOM 729 C CA . ASP A 1 95 ? -16.016 2.9 5.875 1 83.31 95 ASP A CA 1
ATOM 730 C C . ASP A 1 95 ? -16.781 2.85 7.195 1 83.31 95 ASP A C 1
ATOM 732 O O . ASP A 1 95 ? -17.672 2.014 7.371 1 83.31 95 ASP A O 1
ATOM 736 N N . ASP A 1 96 ? -16.5 3.623 8.062 1 89.56 96 ASP A N 1
ATOM 737 C CA . ASP A 1 96 ? -17.094 3.805 9.383 1 89.56 96 ASP A CA 1
ATOM 738 C C . ASP A 1 96 ? -16.891 5.227 9.891 1 89.56 96 ASP A C 1
ATOM 740 O O . ASP A 1 96 ? -15.836 5.535 10.469 1 89.56 96 ASP A O 1
ATOM 744 N N . GLU A 1 97 ? -17.906 6.082 9.641 1 92.25 97 GLU A N 1
ATOM 745 C CA . GLU A 1 97 ? -17.781 7.504 9.953 1 92.25 97 GLU A CA 1
ATOM 746 C C . GLU A 1 97 ? -17.5 7.723 11.438 1 92.25 97 GLU A C 1
ATOM 748 O O . GLU A 1 97 ? -16.703 8.586 11.805 1 92.25 97 GLU A O 1
ATOM 753 N N . GLY A 1 98 ? -18.234 6.961 12.281 1 95.06 98 GLY A N 1
ATOM 754 C CA . GLY A 1 98 ? -17.984 7.086 13.711 1 95.06 98 GLY A CA 1
ATOM 755 C C . GLY A 1 98 ? -16.562 6.742 14.117 1 95.06 98 GLY A C 1
ATOM 756 O O . GLY A 1 98 ? -15.961 7.441 14.93 1 95.06 98 GLY A O 1
ATOM 757 N N . LYS A 1 99 ? -16.078 5.734 13.555 1 93.75 99 LYS A N 1
ATOM 758 C CA . LYS A 1 99 ? -14.688 5.352 13.812 1 93.75 99 LYS A CA 1
ATOM 759 C C . LYS A 1 99 ? -13.727 6.43 13.328 1 93.75 99 LYS A C 1
ATOM 761 O O . LYS A 1 99 ? -12.75 6.758 14.016 1 93.75 99 LYS A O 1
ATOM 766 N N . VAL A 1 100 ? -14.008 6.934 12.133 1 94.06 100 VAL A N 1
ATOM 767 C CA . VAL A 1 100 ? -13.156 7.965 11.562 1 94.06 100 VAL A CA 1
ATOM 768 C C . VAL A 1 100 ? -13.156 9.195 12.469 1 94.06 100 VAL A C 1
ATOM 770 O O . VAL A 1 100 ? -12.094 9.766 12.75 1 94.06 100 VAL A O 1
ATOM 773 N N . ASP A 1 101 ? -14.336 9.594 12.945 1 96.06 101 ASP A N 1
ATOM 774 C CA . ASP A 1 101 ? -14.43 10.734 13.852 1 96.06 101 ASP A CA 1
ATOM 775 C C . ASP A 1 101 ? -13.633 10.484 15.133 1 96.06 101 ASP A C 1
ATOM 777 O O . ASP A 1 101 ? -12.914 11.375 15.602 1 96.06 101 ASP A O 1
ATOM 781 N N . ALA A 1 102 ? -13.758 9.32 15.656 1 96.31 102 ALA A N 1
ATOM 782 C CA . ALA A 1 102 ? -13.047 8.977 16.891 1 96.31 102 ALA A CA 1
ATOM 783 C C . ALA A 1 102 ? -11.539 9.008 16.672 1 96.31 102 ALA A C 1
ATOM 785 O O . ALA A 1 102 ? -10.789 9.5 17.531 1 96.31 102 ALA A O 1
ATOM 786 N N . MET A 1 103 ? -11.094 8.531 15.562 1 95.38 103 MET A N 1
ATOM 787 C CA . MET A 1 103 ? -9.672 8.547 15.242 1 95.38 103 MET A CA 1
ATOM 788 C C . MET A 1 103 ? -9.156 9.969 15.102 1 95.38 103 MET A C 1
ATOM 790 O O . MET A 1 103 ? -8.086 10.305 15.602 1 95.38 103 MET A O 1
ATOM 794 N N . LEU A 1 104 ? -9.898 10.758 14.367 1 95.81 104 LEU A N 1
ATOM 795 C CA . LEU A 1 104 ? -9.477 12.141 14.172 1 95.81 104 LEU A CA 1
ATOM 796 C C . LEU A 1 104 ? -9.414 12.883 15.508 1 95.81 104 LEU A C 1
ATOM 798 O O . LEU A 1 104 ? -8.492 13.664 15.75 1 95.81 104 LEU A O 1
ATOM 802 N N . ASP A 1 105 ? -10.391 12.68 16.359 1 95.44 105 ASP A N 1
ATOM 803 C CA . ASP A 1 105 ? -10.414 13.32 17.672 1 95.44 105 ASP A CA 1
ATOM 804 C C . ASP A 1 105 ? -9.195 12.922 18.5 1 95.44 105 ASP A C 1
ATOM 806 O O . ASP A 1 105 ? -8.625 13.75 19.219 1 95.44 105 ASP A O 1
ATOM 810 N N . LYS A 1 106 ? -8.852 11.797 18.359 1 96.25 106 LYS A N 1
ATOM 811 C CA . LYS A 1 106 ? -7.746 11.273 19.141 1 96.25 106 LYS A CA 1
ATOM 812 C C . LYS A 1 106 ? -6.398 11.656 18.531 1 96.25 106 LYS A C 1
ATOM 814 O O . LYS A 1 106 ? -5.434 11.914 19.266 1 96.25 106 LYS A O 1
ATOM 819 N N . CYS A 1 107 ? -6.332 11.664 17.281 1 96.31 107 CYS A N 1
ATOM 820 C CA . CYS A 1 107 ? -5.031 11.633 16.609 1 96.31 107 CYS A CA 1
ATOM 821 C C . CYS A 1 107 ? -4.672 13.008 16.062 1 96.31 107 CYS A C 1
ATOM 823 O O . CYS A 1 107 ? -3.514 13.258 15.711 1 96.31 107 CYS A O 1
ATOM 825 N N . TYR A 1 108 ? -5.609 13.805 15.875 1 94.38 108 TYR A N 1
ATOM 826 C CA . TYR A 1 108 ? -5.266 15.125 15.352 1 94.38 108 TYR A CA 1
ATOM 827 C C . TYR A 1 108 ? -4.676 16 16.453 1 94.38 108 TYR A C 1
ATOM 829 O O . TYR A 1 108 ? -5.41 16.625 17.219 1 94.38 108 TYR A O 1
ATOM 837 N N . THR A 1 109 ? -3.426 16.109 16.547 1 94.69 109 THR A N 1
ATOM 838 C CA . THR A 1 109 ? -2.645 16.922 17.469 1 94.69 109 THR A CA 1
ATOM 839 C C . THR A 1 109 ? -1.578 17.719 16.719 1 94.69 109 THR A C 1
ATOM 841 O O . THR A 1 109 ? -0.854 17.156 15.883 1 94.69 109 THR A O 1
ATOM 844 N N . HIS A 1 110 ? -1.508 19.047 17.047 1 94.88 110 HIS A N 1
ATOM 845 C CA . HIS A 1 110 ? -0.494 19.891 16.422 1 94.88 110 HIS A CA 1
ATOM 846 C C . HIS A 1 110 ? 0.847 19.766 17.125 1 94.88 110 HIS A C 1
ATOM 848 O O . HIS A 1 110 ? 0.902 19.766 18.359 1 94.88 110 HIS A O 1
ATOM 854 N N . TYR A 1 111 ? 1.866 19.656 16.344 1 96.31 111 TYR A N 1
ATOM 855 C CA . TYR A 1 111 ? 3.244 19.688 16.828 1 96.31 111 TYR A CA 1
ATOM 856 C C . TYR A 1 111 ? 3.969 20.922 16.312 1 96.31 111 TYR A C 1
ATOM 858 O O . TYR A 1 111 ? 3.35 21.812 15.727 1 96.31 111 TYR A O 1
ATOM 866 N N . ASP A 1 112 ? 5.258 21.031 16.594 1 95.25 112 ASP A N 1
ATOM 867 C CA . ASP A 1 112 ? 6.02 22.234 16.297 1 95.25 112 ASP A CA 1
ATOM 868 C C . ASP A 1 112 ? 6.129 22.453 14.789 1 95.25 112 ASP A C 1
ATOM 870 O O . ASP A 1 112 ? 6.191 23.594 14.328 1 95.25 112 ASP A O 1
ATOM 874 N N . THR A 1 113 ? 6.195 21.391 14.016 1 96.12 113 THR A N 1
ATOM 875 C CA . THR A 1 113 ? 6.301 21.5 12.562 1 96.12 113 THR A CA 1
ATOM 876 C C . THR A 1 113 ? 5.18 20.719 11.883 1 96.12 113 THR A C 1
ATOM 878 O O . THR A 1 113 ? 4.609 19.797 12.461 1 96.12 113 THR A O 1
ATOM 881 N N . GLN A 1 114 ? 4.887 21.078 10.672 1 97 114 GLN A N 1
ATOM 882 C CA . GLN A 1 114 ? 3.902 20.312 9.914 1 97 114 GLN A CA 1
ATOM 883 C C . GLN A 1 114 ? 4.379 18.891 9.68 1 97 114 GLN A C 1
ATOM 885 O O . GLN A 1 114 ? 3.568 17.953 9.641 1 97 114 GLN A O 1
ATOM 890 N N . GLN A 1 115 ? 5.719 18.688 9.523 1 97.62 115 GLN A N 1
ATOM 891 C CA . GLN A 1 115 ? 6.301 17.359 9.352 1 97.62 115 GLN A CA 1
ATOM 892 C C . GLN A 1 115 ? 6.012 16.469 10.555 1 97.62 115 GLN A C 1
ATOM 894 O O . GLN A 1 115 ? 5.547 15.336 10.398 1 97.62 115 GLN A O 1
ATOM 899 N N . ASP A 1 116 ? 6.25 17.016 11.734 1 97.38 116 ASP A N 1
ATOM 900 C CA . ASP A 1 116 ? 6.012 16.234 12.945 1 97.38 116 ASP A CA 1
ATOM 901 C C . ASP A 1 116 ? 4.52 16 13.164 1 97.38 116 ASP A C 1
ATOM 903 O O . ASP A 1 116 ? 4.117 14.945 13.656 1 97.38 116 ASP A O 1
ATOM 907 N N . THR A 1 117 ? 3.717 16.984 12.797 1 97.31 117 THR A N 1
ATOM 908 C CA . THR A 1 117 ? 2.271 16.828 12.914 1 97.31 117 THR A CA 1
ATOM 909 C C . THR A 1 117 ? 1.767 15.727 11.992 1 97.31 117 THR A C 1
ATOM 911 O O . THR A 1 117 ? 1.052 14.82 12.438 1 97.31 117 THR A O 1
ATOM 914 N N . ALA A 1 118 ? 2.162 15.805 10.719 1 96.94 118 ALA A N 1
ATOM 915 C CA . ALA A 1 118 ? 1.721 14.797 9.75 1 96.94 118 ALA A CA 1
ATOM 916 C C . ALA A 1 118 ? 2.191 13.406 10.156 1 96.94 118 ALA A C 1
ATOM 918 O O . ALA A 1 118 ? 1.42 12.445 10.109 1 96.94 118 ALA A O 1
ATOM 919 N N . PHE A 1 119 ? 3.414 13.219 10.602 1 97.69 119 PHE A N 1
ATOM 920 C CA . PHE A 1 119 ? 4.02 11.938 10.953 1 97.69 119 PHE A CA 1
ATOM 921 C C . PHE A 1 119 ? 3.305 11.312 12.148 1 97.69 119 PHE A C 1
ATOM 923 O O . PHE A 1 119 ? 2.922 10.141 12.109 1 97.69 119 PHE A O 1
ATOM 930 N N . ASN A 1 120 ? 3.131 12.086 13.219 1 96.38 120 ASN A N 1
ATOM 931 C CA . ASN A 1 120 ? 2.523 11.555 14.438 1 96.38 120 ASN A CA 1
ATOM 932 C C . ASN A 1 120 ? 1.037 11.266 14.242 1 96.38 120 ASN A C 1
ATOM 934 O O . ASN A 1 120 ? 0.501 10.32 14.828 1 96.38 120 ASN A O 1
ATOM 938 N N . MET A 1 121 ? 0.419 12.102 13.414 1 95.62 121 MET A N 1
ATOM 939 C CA . MET A 1 121 ? -0.981 11.82 13.102 1 95.62 121 MET A CA 1
ATOM 940 C C . MET A 1 121 ? -1.121 10.492 12.367 1 95.62 121 MET A C 1
ATOM 942 O O . MET A 1 121 ? -1.961 9.664 12.727 1 95.62 121 MET A O 1
ATOM 946 N N . MET A 1 122 ? -0.335 10.305 11.312 1 94.06 122 MET A N 1
ATOM 947 C CA . MET A 1 122 ? -0.4 9.062 10.547 1 94.06 122 MET A CA 1
ATOM 948 C C . MET A 1 122 ? -0.118 7.855 11.438 1 94.06 122 MET A C 1
ATOM 950 O O . MET A 1 122 ? -0.819 6.844 11.367 1 94.06 122 MET A O 1
ATOM 954 N N . LYS A 1 123 ? 0.871 7.977 12.266 1 93.75 123 LYS A N 1
ATOM 955 C CA . LYS A 1 123 ? 1.228 6.902 13.188 1 93.75 123 LYS A CA 1
ATOM 956 C C . LYS A 1 123 ? 0.061 6.562 14.109 1 93.75 123 LYS A C 1
ATOM 958 O O . LYS A 1 123 ? -0.238 5.387 14.336 1 93.75 123 LYS A O 1
ATOM 963 N N . CYS A 1 124 ? -0.51 7.547 14.664 1 94.94 124 CYS A N 1
ATOM 964 C CA . CYS A 1 124 ? -1.656 7.375 15.547 1 94.94 124 CYS A CA 1
ATOM 965 C C . CYS A 1 124 ? -2.828 6.746 14.805 1 94.94 124 CYS A C 1
ATOM 967 O O . CYS A 1 124 ? -3.473 5.828 15.32 1 94.94 124 CYS A O 1
ATOM 969 N N . MET A 1 125 ? -3.098 7.188 13.547 1 91.88 125 MET A N 1
ATOM 970 C CA . MET A 1 125 ? -4.215 6.668 12.758 1 91.88 125 MET A CA 1
ATOM 971 C C . MET A 1 125 ? -4.031 5.184 12.469 1 91.88 125 MET A C 1
ATOM 973 O O . MET A 1 125 ? -4.98 4.402 12.57 1 91.88 125 MET A O 1
ATOM 977 N N . PHE A 1 126 ? -2.854 4.844 12.102 1 88.75 126 PHE A N 1
ATOM 978 C CA . PHE A 1 126 ? -2.584 3.439 11.812 1 88.75 126 PHE A CA 1
ATOM 979 C C . PHE A 1 126 ? -2.754 2.588 13.062 1 88.75 126 PHE A C 1
ATOM 981 O O . PHE A 1 126 ? -3.326 1.498 13.008 1 88.75 126 PHE A O 1
ATOM 988 N N . LYS A 1 127 ? -2.238 3.027 14.156 1 89.56 127 LYS A N 1
ATOM 989 C CA . LYS A 1 127 ? -2.393 2.309 15.414 1 89.56 127 LYS A CA 1
ATOM 990 C C . LYS A 1 127 ? -3.867 2.127 15.766 1 89.56 127 LYS A C 1
ATOM 992 O O . LYS A 1 127 ? -4.285 1.04 16.172 1 89.56 127 LYS A O 1
ATOM 997 N N . GLU A 1 128 ? -4.625 3.143 15.547 1 89.81 128 GLU A N 1
ATOM 998 C CA . GLU A 1 128 ? -6.043 3.096 15.898 1 89.81 128 GLU A CA 1
ATOM 999 C C . GLU A 1 128 ? -6.824 2.229 14.914 1 89.81 128 GLU A C 1
ATOM 1001 O O . GLU A 1 128 ? -7.797 1.574 15.297 1 89.81 128 GLU A O 1
ATOM 1006 N N . HIS A 1 129 ? -6.402 2.256 13.625 1 86 129 HIS A N 1
ATOM 1007 C CA . HIS A 1 129 ? -7.168 1.54 12.617 1 86 129 HIS A CA 1
ATOM 1008 C C . HIS A 1 129 ? -6.734 0.08 12.531 1 86 129 HIS A C 1
ATOM 1010 O O . HIS A 1 129 ? -7.578 -0.816 12.43 1 86 129 HIS A O 1
ATOM 1016 N N . PHE A 1 130 ? -5.438 -0.067 12.453 1 74.62 130 PHE A N 1
ATOM 1017 C CA . PHE A 1 130 ? -4.941 -1.415 12.203 1 74.62 130 PHE A CA 1
ATOM 1018 C C . PHE A 1 130 ? -4.5 -2.076 13.5 1 74.62 130 PHE A C 1
ATOM 1020 O O . PHE A 1 130 ? -4.355 -3.299 13.562 1 74.62 130 PHE A O 1
ATOM 1027 N N . GLY A 1 131 ? -4.039 -1.308 14.43 1 68.56 131 GLY A N 1
ATOM 1028 C CA . GLY A 1 131 ? -3.482 -1.839 15.664 1 68.56 131 GLY A CA 1
ATOM 1029 C C . GLY A 1 131 ? -4.543 -2.268 16.672 1 68.56 131 GLY A C 1
ATOM 1030 O O . GLY A 1 131 ? -5.621 -1.674 16.719 1 68.56 131 GLY A O 1
ATOM 1031 N N . ALA A 1 132 ? -4.719 -3.537 17.109 1 47.88 132 ALA A N 1
ATOM 1032 C CA . ALA A 1 132 ? -5.293 -3.875 18.422 1 47.88 132 ALA A CA 1
ATOM 1033 C C . ALA A 1 132 ? -4.391 -3.414 19.547 1 47.88 132 ALA A C 1
ATOM 1035 O O . ALA A 1 132 ? -3.176 -3.287 19.375 1 47.88 132 ALA A O 1
ATOM 1036 N N . MET B 1 1 ? 51.375 10.539 -29.625 1 27.14 1 MET B N 1
ATOM 1037 C CA . MET B 1 1 ? 50.906 9.305 -29.016 1 27.14 1 MET B CA 1
ATOM 1038 C C . MET B 1 1 ? 50.25 9.586 -27.656 1 27.14 1 MET B C 1
ATOM 1040 O O . MET B 1 1 ? 49.875 8.656 -26.938 1 27.14 1 MET B O 1
ATOM 1044 N N . CYS B 1 2 ? 50.5 10.664 -27.016 1 29.42 2 CYS B N 1
ATOM 1045 C CA . CYS B 1 2 ? 50 11.078 -25.703 1 29.42 2 CYS B CA 1
ATOM 1046 C C . CYS B 1 2 ? 48.5 11.242 -25.703 1 29.42 2 CYS B C 1
ATOM 1048 O O . CYS B 1 2 ? 47.906 11.727 -24.734 1 29.42 2 CYS B O 1
ATOM 1050 N N . ARG B 1 3 ? 47.844 11.461 -26.828 1 31.48 3 ARG B N 1
ATOM 1051 C CA . ARG B 1 3 ? 46.406 11.75 -27 1 31.48 3 ARG B CA 1
ATOM 1052 C C . ARG B 1 3 ? 45.562 10.68 -26.344 1 31.48 3 ARG B C 1
ATOM 1054 O O . ARG B 1 3 ? 44.344 10.82 -26.25 1 31.48 3 ARG B O 1
ATOM 1061 N N . PHE B 1 4 ? 45.906 9.398 -26.406 1 32.88 4 PHE B N 1
ATOM 1062 C CA . PHE B 1 4 ? 44.938 8.312 -26.203 1 32.88 4 PHE B CA 1
ATOM 1063 C C . PHE B 1 4 ? 44.469 8.273 -24.75 1 32.88 4 PHE B C 1
ATOM 1065 O O . PHE B 1 4 ? 43.5 7.586 -24.438 1 32.88 4 PHE B O 1
ATOM 1072 N N . THR B 1 5 ? 45.281 8.594 -23.812 1 33.19 5 THR B N 1
ATOM 1073 C CA . THR B 1 5 ? 44.969 8.07 -22.484 1 33.19 5 THR B CA 1
ATOM 1074 C C . THR B 1 5 ? 43.75 8.805 -21.891 1 33.19 5 THR B C 1
ATOM 1076 O O . THR B 1 5 ? 43.5 8.688 -20.688 1 33.19 5 THR B O 1
ATOM 1079 N N . ALA B 1 6 ? 43.344 9.891 -22.453 1 35.34 6 ALA B N 1
ATOM 1080 C CA . ALA B 1 6 ? 42.25 10.484 -21.703 1 35.34 6 ALA B CA 1
ATOM 1081 C C . ALA B 1 6 ? 41.125 9.477 -21.469 1 35.34 6 ALA B C 1
ATOM 1083 O O . ALA B 1 6 ? 40.375 9.109 -22.391 1 35.34 6 ALA B O 1
ATOM 1084 N N . ILE B 1 7 ? 41.344 8.367 -20.844 1 29.52 7 ILE B N 1
ATOM 1085 C CA . ILE B 1 7 ? 40.438 7.355 -20.328 1 29.52 7 ILE B CA 1
ATOM 1086 C C . ILE B 1 7 ? 39.125 8.008 -19.906 1 29.52 7 ILE B C 1
ATOM 1088 O O . ILE B 1 7 ? 39.125 9.141 -19.422 1 29.52 7 ILE B O 1
ATOM 1092 N N . LEU B 1 8 ? 37.906 7.199 -20.109 1 29.62 8 LEU B N 1
ATOM 1093 C CA . LEU B 1 8 ? 36.5 6.93 -19.844 1 29.62 8 LEU B CA 1
ATOM 1094 C C . LEU B 1 8 ? 36.188 7.172 -18.375 1 29.62 8 LEU B C 1
ATOM 1096 O O . LEU B 1 8 ? 36.438 6.316 -17.531 1 29.62 8 LEU B O 1
ATOM 1100 N N . LEU B 1 9 ? 36.688 8.172 -17.797 1 30.39 9 LEU B N 1
ATOM 1101 C CA . LEU B 1 9 ? 36 8.477 -16.562 1 30.39 9 LEU B CA 1
ATOM 1102 C C . LEU B 1 9 ? 34.469 8.375 -16.75 1 30.39 9 LEU B C 1
ATOM 1104 O O . LEU B 1 9 ? 33.844 9.32 -17.234 1 30.39 9 LEU B O 1
ATOM 1108 N N . ILE B 1 10 ? 34.062 7.359 -17.562 1 31.22 10 ILE B N 1
ATOM 1109 C CA . ILE B 1 10 ? 32.656 7.039 -17.375 1 31.22 10 ILE B CA 1
ATOM 1110 C C . ILE B 1 10 ? 32.281 7.188 -15.891 1 31.22 10 ILE B C 1
ATOM 1112 O O . ILE B 1 10 ? 32.812 6.461 -15.047 1 31.22 10 ILE B O 1
ATOM 1116 N N . SER B 1 11 ? 32.281 8.375 -15.336 1 29.84 11 SER B N 1
ATOM 1117 C CA . SER B 1 11 ? 31.406 8.602 -14.188 1 29.84 11 SER B CA 1
ATOM 1118 C C . SER B 1 11 ? 30.25 7.594 -14.156 1 29.84 11 SER B C 1
ATOM 1120 O O . SER B 1 11 ? 29.391 7.602 -15.039 1 29.84 11 SER B O 1
ATOM 1122 N N . LEU B 1 12 ? 30.547 6.332 -13.961 1 29.56 12 LEU B N 1
ATOM 1123 C CA . LEU B 1 12 ? 29.562 5.414 -13.391 1 29.56 12 LEU B CA 1
ATOM 1124 C C . LEU B 1 12 ? 28.641 6.141 -12.43 1 29.56 12 LEU B C 1
ATOM 1126 O O . LEU B 1 12 ? 29.047 6.484 -11.312 1 29.56 12 LEU B O 1
ATOM 1130 N N . ALA B 1 13 ? 28.203 7.344 -12.727 1 30.33 13 ALA B N 1
ATOM 1131 C CA . ALA B 1 13 ? 26.938 7.566 -12.039 1 30.33 13 ALA B CA 1
ATOM 1132 C C . ALA B 1 13 ? 26.266 6.242 -11.695 1 30.33 13 ALA B C 1
ATOM 1134 O O . ALA B 1 13 ? 25.734 5.555 -12.578 1 30.33 13 ALA B O 1
ATOM 1135 N N . CYS B 1 14 ? 27.016 5.355 -11.078 1 31.8 14 CYS B N 1
ATOM 1136 C CA . CYS B 1 14 ? 26.438 4.27 -10.297 1 31.8 14 CYS B CA 1
ATOM 1137 C C . CYS B 1 14 ? 24.984 4.566 -9.938 1 31.8 14 CYS B C 1
ATOM 1139 O O . CYS B 1 14 ? 24.703 5.434 -9.109 1 31.8 14 CYS B O 1
ATOM 1141 N N . GLY B 1 15 ? 24.219 4.742 -10.914 1 33.5 15 GLY B N 1
ATOM 1142 C CA . GLY B 1 15 ? 22.844 4.547 -10.516 1 33.5 15 GLY B CA 1
ATOM 1143 C C . GLY B 1 15 ? 22.688 3.639 -9.305 1 33.5 15 GLY B C 1
ATOM 1144 O O . GLY B 1 15 ? 22.906 2.428 -9.406 1 33.5 15 GLY B O 1
ATOM 1145 N N . LEU B 1 16 ? 23.453 3.906 -8.297 1 34.38 16 LEU B N 1
ATOM 1146 C CA . LEU B 1 16 ? 22.953 3.213 -7.113 1 34.38 16 LEU B CA 1
ATOM 1147 C C . LEU B 1 16 ? 21.562 2.641 -7.352 1 34.38 16 LEU B C 1
ATOM 1149 O O . LEU B 1 16 ? 20.625 3.385 -7.633 1 34.38 16 LEU B O 1
ATOM 1153 N N . ILE B 1 17 ? 21.5 1.653 -8.148 1 39.28 17 ILE B N 1
ATOM 1154 C CA . ILE B 1 17 ? 20.312 0.799 -8.227 1 39.28 17 ILE B CA 1
ATOM 1155 C C . ILE B 1 17 ? 19.609 0.766 -6.871 1 39.28 17 ILE B C 1
ATOM 1157 O O . ILE B 1 17 ? 20 0.011 -5.98 1 39.28 17 ILE B O 1
ATOM 1161 N N . TYR B 1 18 ? 19.672 1.769 -6.023 1 45.53 18 TYR B N 1
ATOM 1162 C CA . TYR B 1 18 ? 18.781 1.699 -4.863 1 45.53 18 TYR B CA 1
ATOM 1163 C C . TYR B 1 18 ? 17.469 1.027 -5.219 1 45.53 18 TYR B C 1
ATOM 1165 O O . TYR B 1 18 ? 17.047 1.051 -6.379 1 45.53 18 TYR B O 1
ATOM 1173 N N . GLY B 1 19 ? 17.062 -0.276 -4.621 1 56.31 19 GLY B N 1
ATOM 1174 C CA . GLY B 1 19 ? 15.773 -0.92 -4.469 1 56.31 19 GLY B CA 1
ATOM 1175 C C . GLY B 1 19 ? 14.617 0.058 -4.48 1 56.31 19 GLY B C 1
ATOM 1176 O O . GLY B 1 19 ? 14.719 1.16 -3.939 1 56.31 19 GLY B O 1
ATOM 1177 N N . GLY B 1 20 ? 14.016 0.198 -5.648 1 75.88 20 GLY B N 1
ATOM 1178 C CA . GLY B 1 20 ? 12.789 0.972 -5.793 1 75.88 20 GLY B CA 1
ATOM 1179 C C . GLY B 1 20 ? 12.25 0.972 -7.215 1 75.88 20 GLY B C 1
ATOM 1180 O O . GLY B 1 20 ? 13.008 0.76 -8.164 1 75.88 20 GLY B O 1
ATOM 1181 N N . MET B 1 21 ? 11.078 1.108 -7.305 1 85.62 21 MET B N 1
ATOM 1182 C CA . MET B 1 21 ? 10.383 1.183 -8.586 1 85.62 21 MET B CA 1
ATOM 1183 C C . MET B 1 21 ? 10.57 2.553 -9.234 1 85.62 21 MET B C 1
ATOM 1185 O O . MET B 1 21 ? 10.586 3.572 -8.539 1 85.62 21 MET B O 1
ATOM 1189 N N . THR B 1 22 ? 10.969 2.5 -10.594 1 89.19 22 THR B N 1
ATOM 1190 C CA . THR B 1 22 ? 10.891 3.762 -11.32 1 89.19 22 THR B CA 1
ATOM 1191 C C . THR B 1 22 ? 9.461 4.297 -11.32 1 89.19 22 THR B C 1
ATOM 1193 O O . THR B 1 22 ? 8.523 3.562 -11.008 1 89.19 22 THR B O 1
ATOM 1196 N N . PRO B 1 23 ? 9.359 5.602 -11.68 1 90.81 23 PRO B N 1
ATOM 1197 C CA . PRO B 1 23 ? 7.996 6.133 -11.781 1 90.81 23 PRO B CA 1
ATOM 1198 C C . PRO B 1 23 ? 7.129 5.336 -12.75 1 90.81 23 PRO B C 1
ATOM 1200 O O . PRO B 1 23 ? 5.941 5.121 -12.492 1 90.81 23 PRO B O 1
ATOM 1203 N N . GLU B 1 24 ? 7.75 4.938 -13.867 1 90.81 24 GLU B N 1
ATOM 1204 C CA . GLU B 1 24 ? 7.008 4.156 -14.859 1 90.81 24 GLU B CA 1
ATOM 1205 C C . GLU B 1 24 ? 6.613 2.795 -14.297 1 90.81 24 GLU B C 1
ATOM 1207 O O . GLU B 1 24 ? 5.496 2.324 -14.523 1 90.81 24 GLU B O 1
ATOM 1212 N N . GLN B 1 25 ? 7.5 2.158 -13.617 1 90.56 25 GLN B N 1
ATOM 1213 C CA . GLN B 1 25 ? 7.215 0.866 -13 1 90.56 25 GLN B CA 1
ATOM 1214 C C . GLN B 1 25 ? 6.113 0.987 -11.953 1 90.56 25 GLN B C 1
ATOM 1216 O O . GLN B 1 25 ? 5.223 0.138 -11.875 1 90.56 25 GLN B O 1
ATOM 1221 N N . ARG B 1 26 ? 6.074 2.016 -11.18 1 91.94 26 ARG B N 1
ATOM 1222 C CA . ARG B 1 26 ? 5.043 2.254 -10.172 1 91.94 26 ARG B CA 1
ATOM 1223 C C . ARG B 1 26 ? 3.678 2.439 -10.828 1 91.94 26 ARG B C 1
ATOM 1225 O O . ARG B 1 26 ? 2.678 1.907 -10.344 1 91.94 26 ARG B O 1
ATOM 1232 N N . THR B 1 27 ? 3.756 3.178 -11.906 1 92.19 27 THR B N 1
ATOM 1233 C CA . THR B 1 27 ? 2.516 3.436 -12.625 1 92.19 27 THR B CA 1
ATOM 1234 C C . THR B 1 27 ? 1.935 2.141 -13.188 1 92.19 27 THR B C 1
ATOM 1236 O O . THR B 1 27 ? 0.727 1.908 -13.102 1 92.19 27 THR B O 1
ATOM 1239 N N . ARG B 1 28 ? 2.75 1.335 -13.656 1 91.44 28 ARG B N 1
ATOM 1240 C CA . ARG B 1 28 ? 2.291 0.06 -14.195 1 91.44 28 ARG B CA 1
ATOM 1241 C C . ARG B 1 28 ? 1.708 -0.822 -13.094 1 91.44 28 ARG B C 1
ATOM 1243 O O . ARG B 1 28 ? 0.644 -1.419 -13.266 1 91.44 28 ARG B O 1
ATOM 1250 N N . PHE B 1 29 ? 2.396 -0.922 -11.969 1 91.38 29 PHE B N 1
ATOM 1251 C CA . PHE B 1 29 ? 1.922 -1.726 -10.852 1 91.38 29 PHE B CA 1
ATOM 1252 C C . PHE B 1 29 ? 0.563 -1.232 -10.367 1 91.38 29 PHE B C 1
ATOM 1254 O O . PHE B 1 29 ? -0.335 -2.035 -10.102 1 91.38 29 PHE B O 1
ATOM 1261 N N . PHE B 1 30 ? 0.455 0.042 -10.352 1 91.5 30 PHE B N 1
ATOM 1262 C CA . PHE B 1 30 ? -0.813 0.606 -9.906 1 91.5 30 PHE B CA 1
ATOM 1263 C C . PHE B 1 30 ? -1.92 0.313 -10.914 1 91.5 30 PHE B C 1
ATOM 1265 O O . PHE B 1 30 ? -3.064 0.061 -10.531 1 91.5 30 PHE B O 1
ATOM 1272 N N . ASN B 1 31 ? -1.581 0.41 -12.141 1 93.31 31 ASN B N 1
ATOM 1273 C CA . ASN B 1 31 ? -2.588 0.112 -13.156 1 93.31 31 ASN B CA 1
ATOM 1274 C C . ASN B 1 31 ? -3.076 -1.33 -13.055 1 93.31 31 ASN B C 1
ATOM 1276 O O . ASN B 1 31 ? -4.273 -1.595 -13.18 1 93.31 31 ASN B O 1
ATOM 1280 N N . PHE B 1 32 ? -2.121 -2.225 -12.781 1 94.81 32 PHE B N 1
ATOM 1281 C CA . PHE B 1 32 ? -2.527 -3.605 -12.547 1 94.81 32 PHE B CA 1
ATOM 1282 C C . PHE B 1 32 ? -3.479 -3.699 -11.359 1 94.81 32 PHE B C 1
ATOM 1284 O O . PHE B 1 32 ? -4.531 -4.336 -11.453 1 94.81 32 PHE B O 1
ATOM 1291 N N . GLN B 1 33 ? -3.117 -3.059 -10.336 1 93.75 33 GLN B N 1
ATOM 1292 C CA . GLN B 1 33 ? -3.906 -3.082 -9.109 1 93.75 33 GLN B CA 1
ATOM 1293 C C . GLN B 1 33 ? -5.32 -2.562 -9.352 1 93.75 33 GLN B C 1
ATOM 1295 O O . GLN B 1 33 ? -6.301 -3.225 -9.008 1 93.75 33 GLN B O 1
ATOM 1300 N N . ASN B 1 34 ? -5.375 -1.454 -9.977 1 94.69 34 ASN B N 1
ATOM 1301 C CA . ASN B 1 34 ? -6.664 -0.81 -10.219 1 94.69 34 ASN B CA 1
ATOM 1302 C C . ASN B 1 34 ? -7.543 -1.647 -11.141 1 94.69 34 ASN B C 1
ATOM 1304 O O . ASN B 1 34 ? -8.734 -1.834 -10.875 1 94.69 34 ASN B O 1
ATOM 1308 N N . GLU B 1 35 ? -6.984 -2.104 -12.227 1 96.38 35 GLU B N 1
ATOM 1309 C CA . GLU B 1 35 ? -7.734 -2.947 -13.148 1 96.38 35 GLU B CA 1
ATOM 1310 C C . GLU B 1 35 ? -8.258 -4.203 -12.461 1 96.38 35 GLU B C 1
ATOM 1312 O O . GLU B 1 35 ? -9.414 -4.586 -12.641 1 96.38 35 GLU B O 1
ATOM 1317 N N . CYS B 1 36 ? -7.438 -4.812 -11.641 1 98.06 36 CYS B N 1
ATOM 1318 C CA . CYS B 1 36 ? -7.828 -6.055 -10.992 1 98.06 36 CYS B CA 1
ATOM 1319 C C . CYS B 1 36 ? -8.891 -5.801 -9.922 1 98.06 36 CYS B C 1
ATOM 1321 O O . CYS B 1 36 ? -9.773 -6.633 -9.719 1 98.06 36 CYS B O 1
ATOM 1323 N N . MET B 1 37 ? -8.781 -4.703 -9.25 1 95.81 37 MET B N 1
ATOM 1324 C CA . MET B 1 37 ? -9.82 -4.375 -8.273 1 95.81 37 MET B CA 1
ATOM 1325 C C . MET B 1 37 ? -11.172 -4.219 -8.961 1 95.81 37 MET B C 1
ATOM 1327 O O . MET B 1 37 ? -12.203 -4.621 -8.414 1 95.81 37 MET B O 1
ATOM 1331 N N . GLN B 1 38 ? -11.188 -3.688 -10.172 1 95.19 38 GLN B N 1
ATOM 1332 C CA . GLN B 1 38 ? -12.422 -3.559 -10.93 1 95.19 38 GLN B CA 1
ATOM 1333 C C . GLN B 1 38 ? -12.945 -4.926 -11.367 1 95.19 38 GLN B C 1
ATOM 1335 O O . GLN B 1 38 ? -14.156 -5.164 -11.359 1 95.19 38 GLN B O 1
ATOM 1340 N N . GLU B 1 39 ? -12.094 -5.777 -11.672 1 97.06 39 GLU B N 1
ATOM 1341 C CA . GLU B 1 39 ? -12.469 -7.086 -12.203 1 97.06 39 GLU B CA 1
ATOM 1342 C C . GLU B 1 39 ? -12.93 -8.023 -11.094 1 97.06 39 GLU B C 1
ATOM 1344 O O . GLU B 1 39 ? -13.852 -8.82 -11.289 1 97.06 39 GLU B O 1
ATOM 1349 N N . THR B 1 40 ? -12.328 -7.965 -9.945 1 97.25 40 THR B N 1
ATOM 1350 C CA . THR B 1 40 ? -12.539 -8.992 -8.922 1 97.25 40 THR B CA 1
ATOM 1351 C C . THR B 1 40 ? -13.477 -8.484 -7.832 1 97.25 40 THR B C 1
ATOM 1353 O O . THR B 1 40 ? -14.031 -9.273 -7.074 1 97.25 40 THR B O 1
ATOM 1356 N N . GLY B 1 41 ? -13.508 -7.164 -7.625 1 94.5 41 GLY B N 1
ATOM 1357 C CA . GLY B 1 41 ? -14.305 -6.59 -6.551 1 94.5 41 GLY B CA 1
ATOM 1358 C C . GLY B 1 41 ? -13.523 -6.418 -5.258 1 94.5 41 GLY B C 1
ATOM 1359 O O . GLY B 1 41 ? -14.109 -6.117 -4.215 1 94.5 41 GLY B O 1
ATOM 1360 N N . ALA B 1 42 ? -12.172 -6.648 -5.316 1 94.69 42 ALA B N 1
ATOM 1361 C CA . ALA B 1 42 ? -11.367 -6.363 -4.133 1 94.69 42 ALA B CA 1
ATOM 1362 C C . ALA B 1 42 ? -11.492 -4.902 -3.715 1 94.69 42 ALA B C 1
ATOM 1364 O O . ALA B 1 42 ? -11.531 -4.008 -4.562 1 94.69 42 ALA B O 1
ATOM 1365 N N . THR B 1 43 ? -11.531 -4.672 -2.4 1 90.25 43 THR B N 1
ATOM 1366 C CA . THR B 1 43 ? -11.75 -3.324 -1.892 1 90.25 43 THR B CA 1
ATOM 1367 C C . THR B 1 43 ? -10.43 -2.662 -1.516 1 90.25 43 THR B C 1
ATOM 1369 O O . THR B 1 43 ? -9.422 -3.346 -1.307 1 90.25 43 THR B O 1
ATOM 1372 N N . ASP B 1 44 ? -10.5 -1.353 -1.369 1 88.69 44 ASP B N 1
ATOM 1373 C CA . ASP B 1 44 ? -9.336 -0.601 -0.906 1 88.69 44 ASP B CA 1
ATOM 1374 C C . ASP B 1 44 ? -8.883 -1.083 0.47 1 88.69 44 ASP B C 1
ATOM 1376 O O . ASP B 1 44 ? -7.684 -1.164 0.742 1 88.69 44 ASP B O 1
ATOM 1380 N N . GLU B 1 45 ? -9.828 -1.318 1.292 1 85.56 45 GLU B N 1
ATOM 1381 C CA . GLU B 1 45 ? -9.492 -1.801 2.629 1 85.56 45 GLU B CA 1
ATOM 1382 C C . GLU B 1 45 ? -8.75 -3.131 2.566 1 85.56 45 GLU B C 1
ATOM 1384 O O . GLU B 1 45 ? -7.789 -3.348 3.311 1 85.56 45 GLU B O 1
ATOM 1389 N N . MET B 1 46 ? -9.172 -4.043 1.693 1 89.81 46 MET B N 1
ATOM 1390 C CA . MET B 1 46 ? -8.492 -5.324 1.548 1 89.81 46 MET B CA 1
ATOM 1391 C C . MET B 1 46 ? -7.051 -5.129 1.089 1 89.81 46 MET B C 1
ATOM 1393 O O . MET B 1 46 ? -6.137 -5.781 1.598 1 89.81 46 MET B O 1
ATOM 1397 N N . VAL B 1 47 ? -6.879 -4.203 0.135 1 90.75 47 VAL B N 1
ATOM 1398 C CA . VAL B 1 47 ? -5.555 -3.939 -0.414 1 90.75 47 VAL B CA 1
ATOM 1399 C C . VAL B 1 47 ? -4.676 -3.279 0.648 1 90.75 47 VAL B C 1
ATOM 1401 O O . VAL B 1 47 ? -3.521 -3.672 0.84 1 90.75 47 VAL B O 1
ATOM 1404 N N . LEU B 1 48 ? -5.23 -2.34 1.351 1 85.25 48 LEU B N 1
ATOM 1405 C CA . LEU B 1 48 ? -4.477 -1.672 2.406 1 85.25 48 LEU B CA 1
ATOM 1406 C C . LEU B 1 48 ? -4.086 -2.656 3.502 1 85.25 48 LEU B C 1
ATOM 1408 O O . LEU B 1 48 ? -2.953 -2.631 3.99 1 85.25 48 LEU B O 1
ATOM 1412 N N . LYS B 1 49 ? -4.98 -3.494 3.932 1 85.81 49 LYS B N 1
ATOM 1413 C CA . LYS B 1 49 ? -4.688 -4.512 4.938 1 85.81 49 LYS B CA 1
ATOM 1414 C C . LYS B 1 49 ? -3.576 -5.445 4.469 1 85.81 49 LYS B C 1
ATOM 1416 O O . LYS B 1 49 ? -2.73 -5.859 5.266 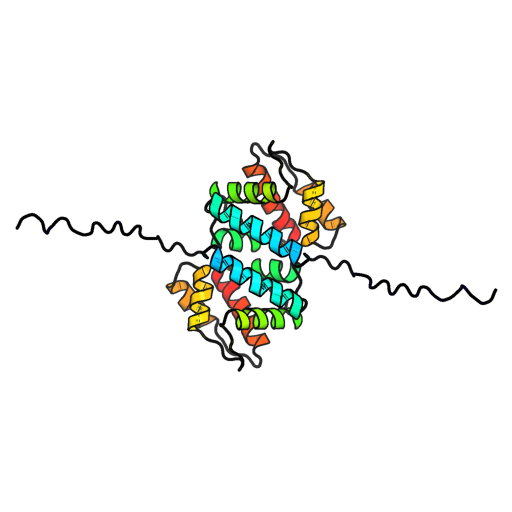1 85.81 49 LYS B O 1
ATOM 1421 N N . ALA B 1 50 ? -3.646 -5.777 3.193 1 88.94 50 ALA B N 1
ATOM 1422 C CA . ALA B 1 50 ? -2.611 -6.648 2.648 1 88.94 50 ALA B CA 1
ATOM 1423 C C . ALA B 1 50 ? -1.229 -6.023 2.801 1 88.94 50 ALA B C 1
ATOM 1425 O O . ALA B 1 50 ? -0.272 -6.699 3.186 1 88.94 50 ALA B O 1
ATOM 1426 N N . PHE B 1 51 ? -1.165 -4.742 2.51 1 81.75 51 PHE B N 1
ATOM 1427 C CA . PHE B 1 51 ? 0.118 -4.059 2.627 1 81.75 51 PHE B CA 1
ATOM 1428 C C . PHE B 1 51 ? 0.557 -3.975 4.082 1 81.75 51 PHE B C 1
ATOM 1430 O O . PHE B 1 51 ? 1.75 -3.863 4.371 1 81.75 51 PHE B O 1
ATOM 1437 N N . ALA B 1 52 ? -0.397 -4.098 5.043 1 77.38 52 ALA B N 1
ATOM 1438 C CA . ALA B 1 52 ? -0.076 -4.113 6.465 1 77.38 52 ALA B CA 1
ATOM 1439 C C . ALA B 1 52 ? 0.263 -5.527 6.934 1 77.38 52 ALA B C 1
ATOM 1441 O O . ALA B 1 52 ? 0.531 -5.75 8.117 1 77.38 52 ALA B O 1
ATOM 1442 N N . GLY B 1 53 ? 0.192 -6.477 6.004 1 78.94 53 GLY B N 1
ATOM 1443 C CA . GLY B 1 53 ? 0.532 -7.855 6.32 1 78.94 53 GLY B CA 1
ATOM 1444 C C . GLY B 1 53 ? -0.663 -8.68 6.766 1 78.94 53 GLY B C 1
ATOM 1445 O O . GLY B 1 53 ? -0.505 -9.797 7.25 1 78.94 53 GLY B O 1
ATOM 1446 N N . GLU B 1 54 ? -1.755 -8.125 6.688 1 86.44 54 GLU B N 1
ATOM 1447 C CA . GLU B 1 54 ? -2.994 -8.82 7.02 1 86.44 54 GLU B CA 1
ATOM 1448 C C . GLU B 1 54 ? -3.777 -9.18 5.762 1 86.44 54 GLU B C 1
ATOM 1450 O O . GLU B 1 54 ? -4.699 -8.469 5.367 1 86.44 54 GLU B O 1
ATOM 1455 N N . LEU B 1 55 ? -3.617 -10.336 5.262 1 92.56 55 LEU B N 1
ATOM 1456 C CA . LEU B 1 55 ? -4.297 -10.758 4.043 1 92.56 55 LEU B CA 1
ATOM 1457 C C . LEU B 1 55 ? -5.703 -11.258 4.348 1 92.56 55 LEU B C 1
ATOM 1459 O O . LEU B 1 55 ? -5.887 -12.109 5.219 1 92.56 55 LEU B O 1
ATOM 1463 N N . THR B 1 56 ? -6.621 -10.789 3.717 1 93.38 56 THR B N 1
ATOM 1464 C CA . THR B 1 56 ? -8 -11.25 3.838 1 93.38 56 THR B CA 1
ATOM 1465 C C . THR B 1 56 ? -8.172 -12.609 3.176 1 93.38 56 THR B C 1
ATOM 1467 O O . THR B 1 56 ? -7.953 -12.758 1.972 1 93.38 56 THR B O 1
ATOM 1470 N N . ASP B 1 57 ? -8.555 -13.578 4.043 1 96.19 57 ASP B N 1
ATOM 1471 C CA . ASP B 1 57 ? -8.773 -14.914 3.508 1 96.19 57 ASP B CA 1
ATOM 1472 C C . ASP B 1 57 ? -10.172 -15.039 2.902 1 96.19 57 ASP B C 1
ATOM 1474 O O . ASP B 1 57 ? -11.102 -15.523 3.559 1 96.19 57 ASP B O 1
ATOM 1478 N N . SER B 1 58 ? -10.344 -14.648 1.66 1 97.12 58 SER B N 1
ATOM 1479 C CA . SER B 1 58 ? -11.602 -14.695 0.917 1 97.12 58 SER B CA 1
ATOM 1480 C C . SER B 1 58 ? -11.367 -15.055 -0.544 1 97.12 58 SER B C 1
ATOM 1482 O O . SER B 1 58 ? -10.305 -14.766 -1.1 1 97.12 58 SER B O 1
ATOM 1484 N N . PRO B 1 59 ? -12.406 -15.617 -1.209 1 97.94 59 PRO B N 1
ATOM 1485 C CA . PRO B 1 59 ? -12.258 -15.906 -2.639 1 97.94 59 PRO B CA 1
ATOM 1486 C C . PRO B 1 59 ? -11.969 -14.656 -3.465 1 97.94 59 PRO B C 1
ATOM 1488 O O . PRO B 1 59 ? -11.172 -14.695 -4.402 1 97.94 59 PRO B O 1
ATOM 1491 N N . VAL B 1 60 ? -12.516 -13.523 -3.1 1 97.81 60 VAL B N 1
ATOM 1492 C CA . VAL B 1 60 ? -12.359 -12.273 -3.832 1 97.81 60 VAL B CA 1
ATOM 1493 C C . VAL B 1 60 ? -10.898 -11.836 -3.805 1 97.81 60 VAL B C 1
ATOM 1495 O O . VAL B 1 60 ? -10.32 -11.523 -4.848 1 97.81 60 VAL B O 1
ATOM 1498 N N . PHE B 1 61 ? -10.367 -11.883 -2.637 1 97.69 61 PHE B N 1
ATOM 1499 C CA . PHE B 1 61 ? -9.008 -11.375 -2.533 1 97.69 61 PHE B CA 1
ATOM 1500 C C . PHE B 1 61 ? -8.016 -12.352 -3.158 1 97.69 61 PHE B C 1
ATOM 1502 O O . PHE B 1 61 ? -7.023 -11.93 -3.762 1 97.69 61 PHE B O 1
ATOM 1509 N N . LYS B 1 62 ? -8.25 -13.641 -3.025 1 98.19 62 LYS B N 1
ATOM 1510 C CA . LYS B 1 62 ? -7.395 -14.625 -3.684 1 98.19 62 LYS B CA 1
ATOM 1511 C C . LYS B 1 62 ? -7.43 -14.453 -5.199 1 98.19 62 LYS B C 1
ATOM 1513 O O . LYS B 1 62 ? -6.391 -14.531 -5.859 1 98.19 62 LYS B O 1
ATOM 1518 N N . ASP B 1 63 ? -8.617 -14.195 -5.75 1 98.31 63 ASP B N 1
ATOM 1519 C CA . ASP B 1 63 ? -8.734 -13.922 -7.176 1 98.31 63 ASP B CA 1
ATOM 1520 C C . ASP B 1 63 ? -7.98 -12.648 -7.559 1 98.31 63 ASP B C 1
ATOM 1522 O O . ASP B 1 63 ? -7.391 -12.57 -8.641 1 98.31 63 ASP B O 1
ATOM 1526 N N . HIS B 1 64 ? -8.031 -11.703 -6.691 1 97.94 64 HIS B N 1
ATOM 1527 C CA . HIS B 1 64 ? -7.316 -10.453 -6.922 1 97.94 64 HIS B CA 1
ATOM 1528 C C . HIS B 1 64 ? -5.812 -10.688 -7.02 1 97.94 64 HIS B C 1
ATOM 1530 O O . HIS B 1 64 ? -5.152 -10.156 -7.914 1 97.94 64 HIS B O 1
ATOM 1536 N N . LEU B 1 65 ? -5.262 -11.461 -6.137 1 97.44 65 LEU B N 1
ATOM 1537 C CA . LEU B 1 65 ? -3.834 -11.766 -6.164 1 97.44 65 LEU B CA 1
ATOM 1538 C C . LEU B 1 65 ? -3.447 -12.461 -7.469 1 97.44 65 LEU B C 1
ATOM 1540 O O . LEU B 1 65 ? -2.412 -12.141 -8.055 1 97.44 65 LEU B O 1
ATOM 1544 N N . VAL B 1 66 ? -4.273 -13.406 -7.891 1 98.12 66 VAL B N 1
ATOM 1545 C CA . VAL B 1 66 ? -4.004 -14.102 -9.148 1 98.12 66 VAL B CA 1
ATOM 1546 C C . VAL B 1 66 ? -4.074 -13.109 -10.312 1 98.12 66 VAL B C 1
ATOM 1548 O O . VAL B 1 66 ? -3.219 -13.125 -11.195 1 98.12 66 VAL B O 1
ATOM 1551 N N . CYS B 1 67 ? -5.09 -12.234 -10.352 1 98.62 67 CYS B N 1
ATOM 1552 C CA . CYS B 1 67 ? -5.262 -11.227 -11.391 1 98.62 67 CYS B CA 1
ATOM 1553 C C . CYS B 1 67 ? -4.027 -10.336 -11.5 1 98.62 67 CYS B C 1
ATOM 1555 O O . CYS B 1 67 ? -3.502 -10.125 -12.594 1 98.62 67 CYS B O 1
ATOM 1557 N N . VAL B 1 68 ? -3.525 -9.805 -10.375 1 97.12 68 VAL B N 1
ATOM 1558 C CA . VAL B 1 68 ? -2.338 -8.961 -10.359 1 97.12 68 VAL B CA 1
ATOM 1559 C C . VAL B 1 68 ? -1.127 -9.758 -10.844 1 97.12 68 VAL B C 1
ATOM 1561 O O . VAL B 1 68 ? -0.305 -9.242 -11.609 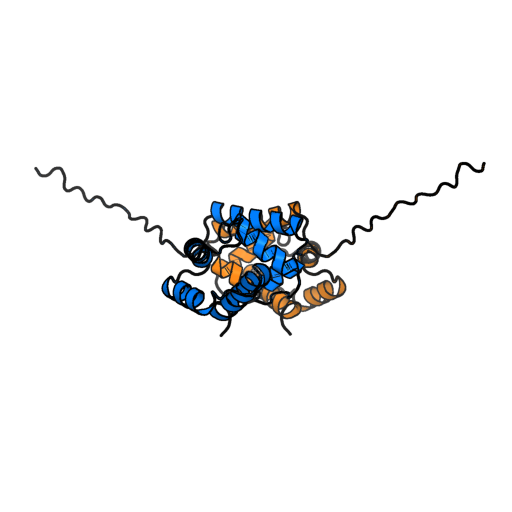1 97.12 68 VAL B O 1
ATOM 1564 N N . GLY B 1 69 ? -1.013 -11 -10.375 1 97.06 69 GLY B N 1
ATOM 1565 C CA . GLY B 1 69 ? 0.083 -11.859 -10.805 1 97.06 69 GLY B CA 1
ATOM 1566 C C . GLY B 1 69 ? 0.091 -12.109 -12.297 1 97.06 69 GLY B C 1
ATOM 1567 O O . GLY B 1 69 ? 1.154 -12.164 -12.922 1 97.06 69 GLY B O 1
ATOM 1568 N N . MET B 1 70 ? -1.08 -12.305 -12.859 1 97.94 70 MET B N 1
ATOM 1569 C CA . MET B 1 70 ? -1.179 -12.555 -14.297 1 97.94 70 MET B CA 1
ATOM 1570 C C . MET B 1 70 ? -0.827 -11.305 -15.094 1 97.94 70 MET B C 1
ATOM 1572 O O . MET B 1 70 ? -0.055 -11.375 -16.047 1 97.94 70 MET B O 1
ATOM 1576 N N . LYS B 1 71 ? -1.274 -10.203 -14.703 1 97.38 71 LYS B N 1
ATOM 1577 C CA . LYS B 1 71 ? -0.99 -8.961 -15.422 1 97.38 71 LYS B CA 1
ATOM 1578 C C . LYS B 1 71 ? 0.478 -8.57 -15.273 1 97.38 71 LYS B C 1
ATOM 1580 O O . LYS B 1 71 ? 1.054 -7.957 -16.172 1 97.38 71 LYS B O 1
ATOM 1585 N N . GLY B 1 72 ? 0.996 -8.914 -14.133 1 95.44 72 GLY B N 1
ATOM 1586 C CA . GLY B 1 72 ? 2.408 -8.656 -13.906 1 95.44 72 GLY B CA 1
ATOM 1587 C C . GLY B 1 72 ? 3.316 -9.672 -14.57 1 95.44 72 GLY B C 1
ATOM 1588 O O . GLY B 1 72 ? 4.539 -9.516 -14.562 1 95.44 72 GLY B O 1
ATOM 1589 N N . GLY B 1 73 ? 2.795 -10.734 -15.062 1 96.38 73 GLY B N 1
ATOM 1590 C CA . GLY B 1 73 ? 3.566 -11.742 -15.766 1 96.38 73 GLY B CA 1
ATOM 1591 C C . GLY B 1 73 ? 4.129 -12.812 -14.844 1 96.38 73 GLY B C 1
ATOM 1592 O O . GLY B 1 73 ? 4.887 -13.68 -15.289 1 96.38 73 GLY B O 1
ATOM 1593 N N . VAL B 1 74 ? 3.789 -12.828 -13.633 1 96.81 74 VAL B N 1
ATOM 1594 C CA . VAL B 1 74 ? 4.27 -13.805 -12.664 1 96.81 74 VAL B CA 1
ATOM 1595 C C . VAL B 1 74 ? 3.547 -15.133 -12.867 1 96.81 74 VAL B C 1
ATOM 1597 O O . VAL B 1 74 ? 4.148 -16.203 -12.734 1 96.81 74 VAL B O 1
ATOM 1600 N N . ILE B 1 75 ? 2.291 -15.117 -13.172 1 97.56 75 ILE B N 1
ATOM 1601 C CA . ILE B 1 75 ? 1.443 -16.266 -13.461 1 97.56 75 ILE B CA 1
ATOM 1602 C C . ILE B 1 75 ? 1.017 -16.25 -14.93 1 97.56 75 ILE B C 1
ATOM 1604 O O . ILE B 1 75 ? 0.558 -15.211 -15.43 1 97.56 75 ILE B O 1
ATOM 1608 N N . ASP B 1 76 ? 1.167 -17.25 -15.594 1 96.88 76 ASP B N 1
ATOM 1609 C CA . ASP B 1 76 ? 0.772 -17.234 -17 1 96.88 76 ASP B CA 1
ATOM 1610 C C . ASP B 1 76 ? -0.65 -17.766 -17.188 1 96.88 76 ASP B C 1
ATOM 1612 O O . ASP B 1 76 ? -1.326 -18.078 -16.203 1 96.88 76 ASP B O 1
ATOM 1616 N N . GLU B 1 77 ? -1.095 -17.891 -18.422 1 95 77 GLU B N 1
ATOM 1617 C CA . GLU B 1 77 ? -2.473 -18.25 -18.734 1 95 77 GLU B CA 1
ATOM 1618 C C . GLU B 1 77 ? -2.781 -19.672 -18.312 1 95 77 GLU B C 1
ATOM 1620 O O . GLU B 1 77 ? -3.945 -20.031 -18.125 1 95 77 GLU B O 1
ATOM 1625 N N . GLN B 1 78 ? -1.741 -20.469 -18.156 1 94.25 78 GLN B N 1
ATOM 1626 C CA . GLN B 1 78 ? -1.929 -21.875 -17.781 1 94.25 78 GLN B CA 1
ATOM 1627 C C . GLN B 1 78 ? -1.879 -22.031 -16.25 1 94.25 78 GLN B C 1
ATOM 1629 O O . GLN B 1 78 ? -2.104 -23.125 -15.742 1 94.25 78 GLN B O 1
ATOM 1634 N N . GLY B 1 79 ? -1.602 -20.984 -15.578 1 92.56 79 GLY B N 1
ATOM 1635 C CA . GLY B 1 79 ? -1.553 -21.047 -14.125 1 92.56 79 GLY B CA 1
ATOM 1636 C C . GLY B 1 79 ? -0.173 -21.359 -13.586 1 92.56 79 GLY B C 1
ATOM 1637 O O . GLY B 1 79 ? -0.017 -21.656 -12.398 1 92.56 79 GLY B O 1
ATOM 1638 N N . ASN B 1 80 ? 0.821 -21.297 -14.5 1 95.12 80 ASN B N 1
ATOM 1639 C CA . ASN B 1 80 ? 2.189 -21.531 -14.055 1 95.12 80 ASN B CA 1
ATOM 1640 C C . ASN B 1 80 ? 2.803 -20.281 -13.445 1 95.12 80 ASN B C 1
ATOM 1642 O O . ASN B 1 80 ? 2.602 -19.172 -13.953 1 95.12 80 ASN B O 1
ATOM 1646 N N . PHE B 1 81 ? 3.574 -20.531 -12.391 1 96.06 81 PHE B N 1
ATOM 1647 C CA . PHE B 1 81 ? 4.297 -19.453 -11.742 1 96.06 81 PHE B CA 1
ATOM 1648 C C . PHE B 1 81 ? 5.715 -19.344 -12.281 1 96.06 81 PHE B C 1
ATOM 1650 O O . PHE B 1 81 ? 6.434 -20.344 -12.367 1 96.06 81 PHE B O 1
ATOM 1657 N N . HIS B 1 82 ? 6.066 -18.141 -12.633 1 96.81 82 HIS B N 1
ATOM 1658 C CA . HIS B 1 82 ? 7.406 -17.875 -13.141 1 96.81 82 HIS B CA 1
ATOM 1659 C C . HIS B 1 82 ? 8.281 -17.234 -12.07 1 96.81 82 HIS B C 1
ATOM 1661 O O . HIS B 1 82 ? 8.25 -16.016 -11.883 1 96.81 82 HIS B O 1
ATOM 1667 N N . LYS B 1 83 ? 9.141 -18.031 -11.547 1 93.81 83 LYS B N 1
ATOM 1668 C CA . LYS B 1 83 ? 9.938 -17.656 -10.383 1 93.81 83 LYS B CA 1
ATOM 1669 C C . LYS B 1 83 ? 10.875 -16.5 -10.703 1 93.81 83 LYS B C 1
ATOM 1671 O O . LYS B 1 83 ? 11.109 -15.633 -9.859 1 93.81 83 LYS B O 1
ATOM 1676 N N . ASP B 1 84 ? 11.398 -16.5 -11.883 1 94.56 84 ASP B N 1
ATOM 1677 C CA . ASP B 1 84 ? 12.32 -15.43 -12.25 1 94.56 84 ASP B CA 1
ATOM 1678 C C . ASP B 1 84 ? 11.617 -14.078 -12.305 1 94.56 84 ASP B C 1
ATOM 1680 O O . ASP B 1 84 ? 12.172 -13.062 -11.891 1 94.56 84 ASP B O 1
ATOM 1684 N N . VAL B 1 85 ? 10.43 -14.078 -12.883 1 95.06 85 VAL B N 1
ATOM 1685 C CA . VAL B 1 85 ? 9.641 -12.852 -12.938 1 95.06 85 VAL B CA 1
ATOM 1686 C C . VAL B 1 85 ? 9.234 -12.43 -11.531 1 95.06 85 VAL B C 1
ATOM 1688 O O . VAL B 1 85 ? 9.273 -11.25 -11.188 1 95.06 85 VAL B O 1
ATOM 1691 N N . MET B 1 86 ? 8.891 -13.375 -10.742 1 95.31 86 MET B N 1
ATOM 1692 C CA . MET B 1 86 ? 8.539 -13.117 -9.352 1 95.31 86 MET B CA 1
ATOM 1693 C C . MET B 1 86 ? 9.703 -12.492 -8.594 1 95.31 86 MET B C 1
ATOM 1695 O O . MET B 1 86 ? 9.523 -11.508 -7.879 1 95.31 86 MET B O 1
ATOM 1699 N N . LYS B 1 87 ? 10.867 -13.023 -8.742 1 94.38 87 LYS B N 1
ATOM 1700 C CA . LYS B 1 87 ? 12.062 -12.5 -8.094 1 94.38 87 LYS B CA 1
ATOM 1701 C C . LYS B 1 87 ? 12.312 -11.047 -8.477 1 94.38 87 LYS B C 1
ATOM 1703 O O . LYS B 1 87 ? 12.578 -10.211 -7.609 1 94.38 87 LYS B O 1
ATOM 1708 N N . LYS B 1 88 ? 12.188 -10.805 -9.766 1 92.44 88 LYS B N 1
ATOM 1709 C CA . LYS B 1 88 ? 12.383 -9.438 -10.242 1 92.44 88 LYS B CA 1
ATOM 1710 C C . LYS B 1 88 ? 11.367 -8.484 -9.617 1 92.44 88 LYS B C 1
ATOM 1712 O O . LYS B 1 88 ? 11.703 -7.352 -9.273 1 92.44 88 LYS B O 1
ATOM 1717 N N . GLY B 1 89 ? 10.125 -8.93 -9.492 1 88.88 89 GLY B N 1
ATOM 1718 C CA . GLY B 1 89 ? 9.094 -8.117 -8.867 1 88.88 89 GLY B CA 1
ATOM 1719 C C . GLY B 1 89 ? 9.359 -7.828 -7.402 1 88.88 89 GLY B C 1
ATOM 1720 O O . GLY B 1 89 ? 9.219 -6.688 -6.953 1 88.88 89 GLY B O 1
ATOM 1721 N N . ILE B 1 90 ? 9.719 -8.812 -6.648 1 89.56 90 ILE B N 1
ATOM 1722 C CA . ILE B 1 90 ? 9.977 -8.656 -5.219 1 89.56 90 ILE B CA 1
ATOM 1723 C C . ILE B 1 90 ? 11.172 -7.734 -5.008 1 89.56 90 ILE B C 1
ATOM 1725 O O . ILE B 1 90 ? 11.188 -6.93 -4.07 1 89.56 90 ILE B O 1
ATOM 1729 N N . MET B 1 91 ? 12.148 -7.809 -5.941 1 89.81 91 MET B N 1
ATOM 1730 C CA . MET B 1 91 ? 13.367 -7.012 -5.848 1 89.81 91 MET B CA 1
ATOM 1731 C C . MET B 1 91 ? 13.062 -5.527 -5.992 1 89.81 91 MET B C 1
ATOM 1733 O O . MET B 1 91 ? 13.883 -4.68 -5.648 1 89.81 91 MET B O 1
ATOM 1737 N N . LEU B 1 92 ? 11.875 -5.238 -6.5 1 83.56 92 LEU B N 1
ATOM 1738 C CA . LEU B 1 92 ? 11.469 -3.84 -6.605 1 83.56 92 LEU B CA 1
ATOM 1739 C C . LEU B 1 92 ? 11.156 -3.26 -5.227 1 83.56 92 LEU B C 1
ATOM 1741 O O . LEU B 1 92 ? 11.195 -2.041 -5.039 1 83.56 92 LEU B O 1
ATOM 1745 N N . PHE B 1 93 ? 10.938 -4.082 -4.309 1 80.06 93 PHE B N 1
ATOM 1746 C CA . PHE B 1 93 ? 10.555 -3.629 -2.975 1 80.06 93 PHE B CA 1
ATOM 1747 C C . PHE B 1 93 ? 11.625 -3.984 -1.954 1 80.06 93 PHE B C 1
ATOM 1749 O O . PHE B 1 93 ? 11.742 -3.334 -0.912 1 80.06 93 PHE B O 1
ATOM 1756 N N . VAL B 1 94 ? 12.297 -5.047 -2.225 1 83.69 94 VAL B N 1
ATOM 1757 C CA . VAL B 1 94 ? 13.32 -5.562 -1.323 1 83.69 94 VAL B CA 1
ATOM 1758 C C . VAL B 1 94 ? 14.68 -5.535 -2.018 1 83.69 94 VAL B C 1
ATOM 1760 O O . VAL B 1 94 ? 14.961 -6.379 -2.873 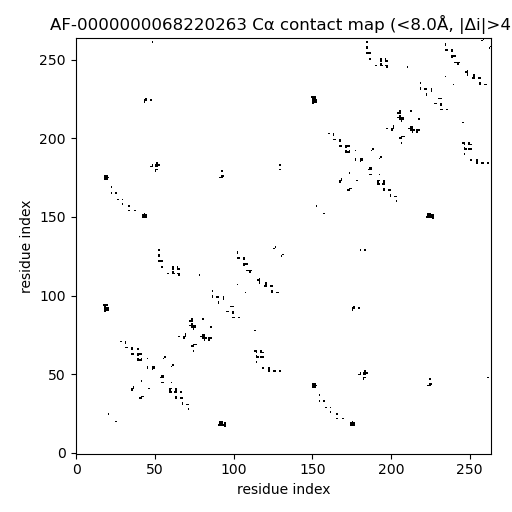1 83.69 94 VAL B O 1
ATOM 1763 N N . ASP B 1 95 ? 15.469 -4.617 -1.581 1 83.06 95 ASP B N 1
ATOM 1764 C CA . ASP B 1 95 ? 16.766 -4.465 -2.223 1 83.06 95 ASP B CA 1
ATOM 1765 C C . ASP B 1 95 ? 17.828 -5.336 -1.54 1 83.06 95 ASP B C 1
ATOM 1767 O O . ASP B 1 95 ? 18.812 -4.824 -1.016 1 83.06 95 ASP B O 1
ATOM 1771 N N . ASP B 1 96 ? 17.672 -6.531 -1.523 1 89.44 96 ASP B N 1
ATOM 1772 C CA . ASP B 1 96 ? 18.531 -7.57 -0.967 1 89.44 96 ASP B CA 1
ATOM 1773 C C . ASP B 1 96 ? 18.281 -8.906 -1.664 1 89.44 96 ASP B C 1
ATOM 1775 O O . ASP B 1 96 ? 17.375 -9.656 -1.295 1 89.44 96 ASP B O 1
ATOM 1779 N N . GLU B 1 97 ? 19.125 -9.18 -2.697 1 92.25 97 GLU B N 1
ATOM 1780 C CA . GLU B 1 97 ? 18.938 -10.352 -3.541 1 92.25 97 GLU B CA 1
ATOM 1781 C C . GLU B 1 97 ? 18.984 -11.633 -2.717 1 92.25 97 GLU B C 1
ATOM 1783 O O . GLU B 1 97 ? 18.203 -12.555 -2.953 1 92.25 97 GLU B O 1
ATOM 1788 N N . GLY B 1 98 ? 19.969 -11.688 -1.798 1 95.06 98 GLY B N 1
ATOM 1789 C CA . GLY B 1 98 ? 20.062 -12.859 -0.948 1 95.06 98 GLY B CA 1
ATOM 1790 C C . GLY B 1 98 ? 18.812 -13.094 -0.115 1 95.06 98 GLY B C 1
ATOM 1791 O O . GLY B 1 98 ? 18.328 -14.219 0.003 1 95.06 98 GLY B O 1
ATOM 1792 N N . LYS B 1 99 ? 18.297 -12.07 0.409 1 93.75 99 LYS B N 1
ATOM 1793 C CA . LYS B 1 99 ? 17.062 -12.164 1.178 1 93.75 99 LYS B CA 1
ATOM 1794 C C . LYS B 1 99 ? 15.906 -12.609 0.293 1 93.75 99 LYS B C 1
ATOM 1796 O O . LYS B 1 99 ? 15.086 -13.438 0.699 1 93.75 99 LYS B O 1
ATOM 1801 N N . VAL B 1 100 ? 15.852 -12.008 -0.886 1 94 100 VAL B N 1
ATOM 1802 C CA . VAL B 1 100 ? 14.781 -12.344 -1.814 1 94 100 VAL B CA 1
ATOM 1803 C C . VAL B 1 100 ? 14.852 -13.828 -2.178 1 94 100 VAL B C 1
ATOM 1805 O O . VAL B 1 100 ? 13.836 -14.523 -2.188 1 94 100 VAL B O 1
ATOM 1808 N N . ASP B 1 101 ? 16.062 -14.328 -2.449 1 96 101 ASP B N 1
ATOM 1809 C CA . ASP B 1 101 ? 16.234 -15.742 -2.77 1 96 101 ASP B CA 1
ATOM 1810 C C . ASP B 1 101 ? 15.789 -16.625 -1.609 1 96 101 ASP B C 1
ATOM 1812 O O . ASP B 1 101 ? 15.109 -17.625 -1.817 1 96 101 ASP B O 1
ATOM 1816 N N . ALA B 1 102 ? 16.172 -16.25 -0.437 1 96.25 102 ALA B N 1
ATOM 1817 C CA . ALA B 1 102 ? 15.797 -17.031 0.745 1 96.25 102 ALA B CA 1
ATOM 1818 C C . ALA B 1 102 ? 14.281 -17.047 0.936 1 96.25 102 ALA B C 1
ATOM 1820 O O . ALA B 1 102 ? 13.711 -18.078 1.27 1 96.25 102 ALA B O 1
ATOM 1821 N N . MET B 1 103 ? 13.648 -15.945 0.712 1 95.31 103 MET B N 1
ATOM 1822 C CA . MET B 1 103 ? 12.195 -15.859 0.834 1 95.31 103 MET B CA 1
ATOM 1823 C C . MET B 1 103 ? 11.516 -16.734 -0.208 1 95.31 103 MET B C 1
ATOM 1825 O O . MET B 1 103 ? 10.555 -17.453 0.103 1 95.31 103 MET B O 1
ATOM 1829 N N . LEU B 1 104 ? 11.977 -16.625 -1.421 1 95.75 104 LEU B N 1
ATOM 1830 C CA . LEU B 1 104 ? 11.375 -17.422 -2.482 1 95.75 104 LEU B CA 1
ATOM 1831 C C . LEU B 1 104 ? 11.539 -18.922 -2.201 1 95.75 104 LEU B C 1
ATOM 1833 O O . LEU B 1 104 ? 10.617 -19.703 -2.426 1 95.75 104 LEU B O 1
ATOM 1837 N N . ASP B 1 105 ? 12.703 -19.312 -1.753 1 95.31 105 ASP B N 1
ATOM 1838 C CA . ASP B 1 105 ? 12.961 -20.719 -1.43 1 95.31 105 ASP B CA 1
ATOM 1839 C C . ASP B 1 105 ? 12.008 -21.219 -0.337 1 95.31 105 ASP B C 1
ATOM 1841 O O . ASP B 1 105 ? 11.531 -22.344 -0.385 1 95.31 105 ASP B O 1
ATOM 1845 N N . LYS B 1 106 ? 11.766 -20.406 0.508 1 96.25 106 LYS B N 1
ATOM 1846 C CA . LYS B 1 106 ? 10.938 -20.781 1.651 1 96.25 106 LYS B CA 1
ATOM 1847 C C . LYS B 1 106 ? 9.453 -20.719 1.299 1 96.25 106 LYS B C 1
ATOM 1849 O O . LYS B 1 106 ? 8.664 -21.516 1.785 1 96.25 106 LYS B O 1
ATOM 1854 N N . CYS B 1 107 ? 9.094 -19.781 0.523 1 96.31 107 CYS B N 1
ATOM 1855 C CA . CYS B 1 107 ? 7.688 -19.406 0.438 1 96.31 107 CYS B CA 1
ATOM 1856 C C . CYS B 1 107 ? 7.062 -19.922 -0.853 1 96.31 107 CYS B C 1
ATOM 1858 O O . CYS B 1 107 ? 5.836 -19.953 -0.987 1 96.31 107 CYS B O 1
ATOM 1860 N N . TYR B 1 108 ? 7.84 -20.203 -1.79 1 94.25 108 TYR B N 1
ATOM 1861 C CA . TYR B 1 108 ? 7.25 -20.703 -3.021 1 94.25 108 TYR B CA 1
ATOM 1862 C C . TYR B 1 108 ? 6.836 -22.172 -2.863 1 94.25 108 TYR B C 1
ATOM 1864 O O . TYR B 1 108 ? 7.656 -23.078 -3.014 1 94.25 108 TYR B O 1
ATOM 1872 N N . THR B 1 109 ? 5.633 -22.438 -2.604 1 94.5 109 THR B N 1
ATOM 1873 C CA . THR B 1 109 ? 5.004 -23.75 -2.463 1 94.5 109 THR B CA 1
ATOM 1874 C C . THR B 1 109 ? 3.711 -23.812 -3.27 1 94.5 109 THR B C 1
ATOM 1876 O O . THR B 1 109 ? 2.875 -22.906 -3.189 1 94.5 109 THR B O 1
ATOM 1879 N N . HIS B 1 110 ? 3.574 -24.953 -4.047 1 94.75 110 HIS B N 1
ATOM 1880 C CA . HIS B 1 110 ? 2.354 -25.125 -4.824 1 94.75 110 HIS B CA 1
ATOM 1881 C C . HIS B 1 110 ? 1.235 -25.719 -3.971 1 94.75 110 HIS B C 1
ATOM 1883 O O . HIS B 1 110 ? 1.467 -26.641 -3.186 1 94.75 110 HIS B O 1
ATOM 1889 N N . TYR B 1 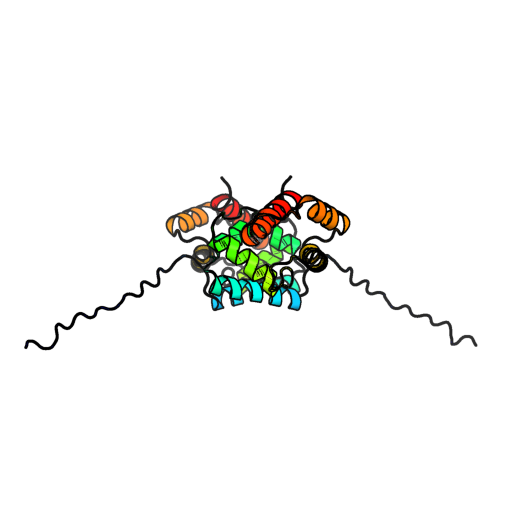111 ? 0.082 -25.172 -4.129 1 96.19 111 TYR B N 1
ATOM 1890 C CA . TYR B 1 111 ? -1.146 -25.688 -3.535 1 96.19 111 TYR B CA 1
ATOM 1891 C C . TYR B 1 111 ? -2.102 -26.188 -4.613 1 96.19 111 TYR B C 1
ATOM 1893 O O . TYR B 1 111 ? -1.738 -26.266 -5.789 1 96.19 111 TYR B O 1
ATOM 1901 N N . ASP B 1 112 ? -3.293 -26.594 -4.211 1 95.12 112 ASP B N 1
ATOM 1902 C CA . ASP B 1 112 ? -4.234 -27.234 -5.125 1 95.12 112 ASP B CA 1
ATOM 1903 C C . ASP B 1 112 ? -4.711 -26.266 -6.199 1 95.12 112 ASP B C 1
ATOM 1905 O O . ASP B 1 112 ? -5.02 -26.672 -7.32 1 95.12 112 ASP B O 1
ATOM 1909 N N . THR B 1 113 ? -4.832 -25 -5.871 1 96 113 THR B N 1
ATOM 1910 C CA . THR B 1 113 ? -5.281 -23.984 -6.828 1 96 113 THR B CA 1
ATOM 1911 C C . THR B 1 113 ? -4.273 -22.844 -6.93 1 96 113 THR B C 1
ATOM 1913 O O . THR B 1 113 ? -3.484 -22.625 -6.012 1 96 113 THR B O 1
ATOM 1916 N N . GLN B 1 114 ? -4.301 -22.156 -8.023 1 96.88 114 GLN B N 1
ATOM 1917 C CA . GLN B 1 114 ? -3.443 -20.984 -8.148 1 96.88 114 GLN B CA 1
ATOM 1918 C C . GLN B 1 114 ? -3.799 -19.922 -7.109 1 96.88 1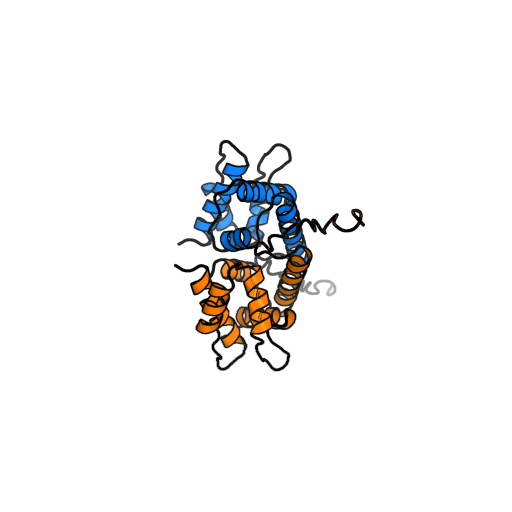14 GLN B C 1
ATOM 1920 O O . GLN B 1 114 ? -2.924 -19.203 -6.625 1 96.88 114 GLN B O 1
ATOM 1925 N N . GLN B 1 115 ? -5.109 -19.812 -6.75 1 97.56 115 GLN B N 1
ATOM 1926 C CA . GLN B 1 115 ? -5.574 -18.875 -5.727 1 97.56 115 GLN B CA 1
ATOM 1927 C C . GLN B 1 115 ? -4.914 -19.172 -4.379 1 97.56 115 GLN B C 1
ATOM 1929 O O . GLN B 1 115 ? -4.383 -18.266 -3.734 1 97.56 115 GLN B O 1
ATOM 1934 N N . ASP B 1 116 ? -4.926 -20.438 -4 1 97.25 116 ASP B N 1
ATOM 1935 C CA . ASP B 1 116 ? -4.336 -20.812 -2.721 1 97.25 116 ASP B CA 1
ATOM 1936 C C . ASP B 1 116 ? -2.814 -20.672 -2.756 1 97.25 116 ASP B C 1
ATOM 1938 O O . ASP B 1 116 ? -2.199 -20.297 -1.754 1 97.25 116 ASP B O 1
ATOM 1942 N N . THR B 1 117 ? -2.238 -20.953 -3.9 1 97.19 117 THR B N 1
ATOM 1943 C CA . THR B 1 117 ? -0.797 -20.781 -4.055 1 97.19 117 THR B CA 1
ATOM 1944 C C . THR B 1 117 ? -0.398 -19.328 -3.906 1 97.19 117 THR B C 1
ATOM 1946 O O . THR B 1 117 ? 0.495 -18.984 -3.123 1 97.19 117 THR B O 1
ATOM 1949 N N . ALA B 1 118 ? -1.084 -18.453 -4.664 1 96.81 118 ALA B N 1
ATOM 1950 C CA . ALA B 1 118 ? -0.77 -17.031 -4.613 1 96.81 118 ALA B CA 1
ATOM 1951 C C . ALA B 1 118 ? -0.977 -16.469 -3.205 1 96.81 118 ALA B C 1
ATOM 1953 O O . ALA B 1 118 ? -0.136 -15.727 -2.695 1 96.81 118 ALA B O 1
ATOM 1954 N N . PHE B 1 119 ? -2.035 -16.812 -2.504 1 97.62 119 PHE B N 1
ATOM 1955 C CA . PHE B 1 119 ? -2.395 -16.312 -1.185 1 97.62 119 PHE B CA 1
ATOM 1956 C C . PHE B 1 119 ? -1.359 -16.719 -0.146 1 97.62 119 PHE B C 1
ATOM 1958 O O . PHE B 1 119 ? -0.871 -15.891 0.619 1 97.62 119 PHE B O 1
ATOM 1965 N N . ASN B 1 120 ? -1.027 -18.016 -0.107 1 96.25 120 ASN B N 1
ATOM 1966 C CA . ASN B 1 120 ? -0.103 -18.516 0.904 1 96.25 120 ASN B CA 1
ATOM 1967 C C . ASN B 1 120 ? 1.321 -18.016 0.654 1 96.25 120 ASN B C 1
ATOM 1969 O O . ASN B 1 120 ? 2.078 -17.797 1.599 1 96.25 120 ASN B O 1
ATOM 1973 N N . MET B 1 121 ? 1.634 -17.875 -0.627 1 95.5 121 MET B N 1
ATOM 1974 C CA . MET B 1 121 ? 2.947 -17.312 -0.935 1 95.5 121 MET B CA 1
ATOM 1975 C C . MET B 1 121 ? 3.059 -15.875 -0.429 1 95.5 121 MET B C 1
ATOM 1977 O O . MET B 1 121 ? 4.043 -15.523 0.221 1 95.5 121 MET B O 1
ATOM 1981 N N . MET B 1 122 ? 2.08 -15.055 -0.753 1 93.94 122 MET B N 1
ATOM 1982 C CA . MET B 1 122 ? 2.102 -13.664 -0.309 1 93.94 122 MET B CA 1
ATOM 1983 C C . MET B 1 122 ? 2.166 -13.578 1.212 1 93.94 122 MET B C 1
ATOM 1985 O O . MET B 1 122 ? 2.938 -12.789 1.763 1 93.94 122 MET B O 1
ATOM 1989 N N . LYS B 1 123 ? 1.384 -14.375 1.852 1 93.69 123 LYS B N 1
ATOM 1990 C CA . LYS B 1 123 ? 1.366 -14.406 3.311 1 93.69 123 LYS B CA 1
ATOM 1991 C C . LYS B 1 123 ? 2.744 -14.758 3.869 1 93.69 123 LYS B C 1
ATOM 1993 O O . LYS B 1 123 ? 3.209 -14.125 4.82 1 93.69 123 LYS B O 1
ATOM 1998 N N . CYS B 1 124 ? 3.32 -15.75 3.35 1 94.94 124 CYS B N 1
ATOM 1999 C CA . CYS B 1 124 ? 4.652 -16.172 3.762 1 94.94 124 CYS B CA 1
ATOM 2000 C C . CYS B 1 124 ? 5.684 -15.086 3.5 1 94.94 124 CYS B C 1
ATOM 2002 O O . CYS B 1 124 ? 6.523 -14.805 4.355 1 94.94 124 CYS B O 1
ATOM 2004 N N . MET B 1 125 ? 5.605 -14.406 2.322 1 91.81 125 MET B N 1
ATOM 2005 C CA . MET B 1 125 ? 6.559 -13.359 1.965 1 91.81 125 MET B CA 1
ATOM 2006 C C . MET B 1 125 ? 6.473 -12.188 2.941 1 91.81 125 MET B C 1
ATOM 2008 O O . MET B 1 125 ? 7.5 -11.656 3.365 1 91.81 125 MET B O 1
ATOM 2012 N N . PHE B 1 126 ? 5.277 -11.82 3.238 1 88.62 126 PHE B N 1
ATOM 2013 C CA . PHE B 1 126 ? 5.105 -10.719 4.176 1 88.62 126 PHE B CA 1
ATOM 2014 C C . PHE B 1 126 ? 5.648 -11.086 5.551 1 88.62 126 PHE B C 1
ATOM 2016 O O . PHE B 1 126 ? 6.312 -10.273 6.199 1 88.62 126 PHE B O 1
ATOM 2023 N N . LYS B 1 127 ? 5.355 -12.242 6.02 1 89.44 127 LYS B N 1
ATOM 2024 C CA . LYS B 1 127 ? 5.871 -12.711 7.305 1 89.44 127 LYS B CA 1
ATOM 2025 C C . LYS B 1 127 ? 7.398 -12.695 7.316 1 89.44 127 LYS B C 1
ATOM 2027 O O . LYS B 1 127 ? 8.008 -12.25 8.289 1 89.44 127 LYS B O 1
ATOM 2032 N N . GLU B 1 128 ? 7.973 -13.102 6.246 1 89.81 128 GLU B N 1
ATOM 2033 C CA . GLU B 1 128 ? 9.43 -13.188 6.172 1 89.81 128 GLU B CA 1
ATOM 2034 C C . GLU B 1 128 ? 10.055 -11.805 6.027 1 89.81 128 GLU B C 1
ATOM 2036 O O . GLU B 1 128 ? 11.156 -11.562 6.527 1 89.81 128 GLU B O 1
ATOM 2041 N N . HIS B 1 129 ? 9.344 -10.906 5.297 1 85.69 129 HIS B N 1
ATOM 2042 C CA . HIS B 1 129 ? 9.93 -9.594 5.031 1 85.69 129 HIS B CA 1
ATOM 2043 C C . HIS B 1 129 ? 9.641 -8.617 6.168 1 85.69 129 HIS B C 1
ATOM 2045 O O . HIS B 1 129 ? 10.531 -7.875 6.594 1 85.69 129 HIS B O 1
ATOM 2051 N N . PHE B 1 130 ? 8.391 -8.602 6.523 1 74.25 130 PHE B N 1
ATOM 2052 C CA . PHE B 1 130 ? 7.992 -7.59 7.496 1 74.25 130 PHE B CA 1
ATOM 2053 C C . PHE B 1 130 ? 7.941 -8.18 8.898 1 74.25 130 PHE B C 1
ATOM 2055 O O . PHE B 1 130 ? 7.949 -7.445 9.891 1 74.25 130 PHE B O 1
ATOM 2062 N N . GLY B 1 131 ? 7.633 -9.438 8.992 1 68 131 GLY B N 1
ATOM 2063 C CA . GLY B 1 131 ? 7.465 -10.078 10.289 1 68 131 GLY B CA 1
ATOM 2064 C C . GLY B 1 131 ? 8.781 -10.359 10.984 1 68 131 GLY B C 1
ATOM 2065 O O . GLY B 1 131 ? 9.789 -10.625 10.336 1 68 131 GLY B O 1
ATOM 2066 N N . ALA B 1 132 ? 9.07 -9.805 12.195 1 47.28 132 ALA B N 1
ATOM 2067 C CA . ALA B 1 132 ? 10.055 -10.375 13.109 1 47.28 132 ALA B CA 1
ATOM 2068 C C . ALA B 1 132 ? 9.602 -11.75 13.609 1 47.28 132 ALA B C 1
ATOM 2070 O O . ALA B 1 132 ? 8.406 -12.039 13.648 1 47.28 132 ALA B O 1
#

pLDDT: mean 83.83, std 21.72, range [27.12, 98.62]

Foldseek 3Di:
DVPDPPPCVVPCPVPVVPQADDPVRVVQLVVQLVVLCVVLVDDPVQVVCLVVLHHDPDPSSLSSLVSSCPSQPQADPVRDGDVVSVLVVVSSHPVDSVLSVVLCVVQQDDDPHSSVRSRSSSNSSCCSPVND/DVPPPPDCVVVCPVPVPPQADDPVRVVQLVVQLVVLCVVLVDDPVQVVCLVVLHHDPDPSRLSSLVSSCPSQPQADPVRDGDVVSVLVVVSNHPVDSVLSVVLCVVQQDDDPHSSVRSRSSSNSSCCSPVND

InterPro domains:
  IPR006170 Pheromone/general odorant binding protein [PF01395] (22-127)
  IPR006170 Pheromone/general odorant binding protein [SM00708] (32-129)
  IPR036728 Pheromone/general odorant binding protein superfamily [G3DSA:1.10.238.20] (24-129)
  IPR036728 Pheromone/general odorant binding protein superfamily [SSF47565] (23-127)

Solvent-accessible surface area (backbone atoms only — not comparable to full-atom values): 14637 Å² total; per-residue (Å²): 133,87,71,77,76,69,78,78,71,66,73,65,70,63,65,67,74,61,50,37,59,50,73,69,53,47,49,52,54,47,49,38,50,51,55,25,29,70,73,47,64,42,44,47,47,52,54,46,32,37,50,40,62,47,69,62,94,45,74,42,44,23,49,28,51,43,45,36,30,39,74,70,55,25,24,48,97,86,61,47,74,36,64,70,53,41,50,57,56,51,37,32,53,42,71,40,68,68,57,50,51,53,44,48,68,71,26,68,58,89,53,96,41,59,39,57,20,46,46,53,26,52,53,43,44,38,43,67,71,72,42,130,129,82,77,69,68,79,68,81,73,65,74,67,71,63,64,68,74,62,48,36,60,50,72,67,54,47,49,51,53,47,49,37,48,52,54,26,30,69,74,47,64,43,44,46,46,52,53,46,32,37,50,40,63,47,69,62,94,44,73,42,44,23,48,28,50,42,44,36,30,38,74,70,55,24,24,49,98,85,61,48,74,37,65,68,51,41,52,56,56,51,36,32,52,41,71,40,70,70,58,50,51,53,44,48,68,70,27,68,56,88,52,96,41,61,40,56,20,48,46,53,25,52,52,43,44,38,44,68,71,72,41,130

Sequence (264 aa):
MCRFTAILLISLACGLIYGGMTPEQRTRFFNFQNECMQETGATDEMVLKAFAGELTDSPVFKDHLVCVGMKGGVIDEQGNFHKDVMKKGIMLFVDDEGKVDAMLDKCYTHYDTQQDTAFNMMKCMFKEHFGAMCRFTAILLISLACGLIYGGMTPEQRTRFFNFQNECMQETGATDEMVLKAFAGELTDSPVFKDHLVCVGMKGGVIDEQGNFHKDVMKKGIMLFVDDEGKVDAMLDKCYTHYDTQQDTAFNMMKCMFKEHFGA

Secondary structure (DSSP, 8-state):
--SS--------------S---HHHHHHHHHHHHHHHHHH---HHHHHHHHTT----SHHHHHHHHHHHHHTTSB-TTS-B-HHHHHHHHTTT---HHHHHHHHHHH----SSHHHHHHHHHHHHHHHHH--/-TTTT-------------S---HHHHHHHHHHHHHHHHHH---HHHHHHHHTT----SHHHHHHHHHHHHHTTSB-TTS-B-HHHHHHHHTTT---HHHHHHHHHHH----SSHHHHHHHHHHHHHHHHH--

Nearest PDB structures (foldseek):
  2h8v-assembly1_A  TM=8.503E-01  e=1.577E-04  Apis mellifera
  6jpm-assembly2_B  TM=7.922E-01  e=9.677E-04  Chrysopa pallens
  6qq4-assembly2_B  TM=8.214E-01  e=1.684E-03  Drosophila melanogaster
  1c3y-assembly1_A  TM=7.904E-01  e=9.201E-04  Tenebrio molitor
  8by4-assembly1_A  TM=7.306E-01  e=2.651E-03  Aedes albopictus